Protein AF-A0A8U1BU44-F1 (afdb_monomer_lite)

Structure (mmCIF, N/CA/C/O backbone):
data_AF-A0A8U1BU44-F1
#
_entry.id   AF-A0A8U1BU44-F1
#
loop_
_atom_site.group_PDB
_atom_site.id
_atom_site.type_symbol
_atom_site.label_atom_id
_atom_site.label_alt_id
_atom_site.label_comp_id
_atom_site.label_asym_id
_atom_site.label_entity_id
_atom_site.label_seq_id
_atom_site.pdbx_PDB_ins_code
_atom_site.Cartn_x
_atom_site.Cartn_y
_atom_site.Cartn_z
_atom_site.occupancy
_atom_site.B_iso_or_equiv
_atom_site.auth_seq_id
_atom_site.auth_comp_id
_atom_site.auth_asym_id
_atom_site.auth_atom_id
_atom_site.pdbx_PDB_model_num
ATOM 1 N N . MET A 1 1 ? 34.782 10.446 17.156 1.00 42.03 1 MET A N 1
ATOM 2 C CA . MET A 1 1 ? 35.517 9.984 18.346 1.00 42.03 1 MET A CA 1
ATOM 3 C C . MET A 1 1 ? 34.496 9.906 19.462 1.00 42.03 1 MET A C 1
ATOM 5 O O . MET A 1 1 ? 34.189 10.932 20.047 1.00 42.03 1 MET A O 1
ATOM 9 N N . ASP A 1 2 ? 33.931 8.722 19.671 1.00 54.72 2 ASP A N 1
ATOM 10 C CA . ASP A 1 2 ? 33.261 8.337 20.922 1.00 54.72 2 ASP A CA 1
ATOM 11 C C . ASP A 1 2 ? 34.301 7.527 21.722 1.00 54.72 2 ASP A C 1
ATOM 13 O O . ASP A 1 2 ? 35.155 6.903 21.076 1.00 54.72 2 ASP A O 1
ATOM 17 N N . PRO A 1 3 ? 34.311 7.529 23.073 1.00 56.47 3 PRO A N 1
ATOM 18 C CA . PRO A 1 3 ? 33.242 6.850 23.817 1.00 56.47 3 PRO A CA 1
ATOM 19 C C . PRO A 1 3 ? 32.924 7.434 25.211 1.00 56.47 3 PRO A C 1
ATOM 21 O O . PRO A 1 3 ? 33.804 7.882 25.938 1.00 56.47 3 PRO A O 1
ATOM 24 N N . VAL A 1 4 ? 31.673 7.310 25.657 1.00 51.94 4 VAL A N 1
ATOM 25 C CA . VAL A 1 4 ? 31.353 7.298 27.095 1.00 51.94 4 VAL A CA 1
ATOM 26 C C . VAL A 1 4 ? 30.488 6.074 27.364 1.00 51.94 4 VAL A C 1
ATOM 28 O O . VAL A 1 4 ? 29.294 6.058 27.080 1.00 51.94 4 VAL A O 1
ATOM 31 N N . GLY A 1 5 ? 31.137 5.020 27.859 1.00 57.62 5 GLY A N 1
ATOM 32 C CA . GLY A 1 5 ? 30.474 3.919 28.542 1.00 57.62 5 GLY A CA 1
ATOM 33 C C . GLY A 1 5 ? 30.220 4.312 29.994 1.00 57.62 5 GLY A C 1
ATOM 34 O O . GLY A 1 5 ? 31.097 4.888 30.633 1.00 57.62 5 GLY A O 1
ATOM 35 N N . GLN A 1 6 ? 29.027 4.005 30.498 1.00 59.34 6 GLN A N 1
ATOM 36 C CA . GLN A 1 6 ? 28.685 4.118 31.914 1.00 59.34 6 GLN A CA 1
ATOM 37 C C . GLN A 1 6 ? 28.107 2.784 32.405 1.00 59.34 6 GLN A C 1
ATOM 39 O O . GLN A 1 6 ? 26.988 2.403 32.076 1.00 59.34 6 GLN A O 1
ATOM 44 N N . ASP A 1 7 ? 28.971 2.061 33.118 1.00 52.78 7 ASP A N 1
ATOM 45 C CA . ASP A 1 7 ? 28.770 1.390 34.407 1.00 52.78 7 ASP A CA 1
ATOM 46 C C . ASP A 1 7 ? 27.534 0.501 34.629 1.00 52.78 7 ASP A C 1
ATOM 48 O O . ASP A 1 7 ? 26.466 0.921 35.072 1.00 52.78 7 ASP A O 1
ATOM 52 N N . ILE A 1 8 ? 27.764 -0.803 34.460 1.00 57.84 8 ILE A N 1
ATOM 53 C CA . ILE A 1 8 ? 26.959 -1.892 35.022 1.00 57.84 8 ILE A CA 1
ATOM 54 C C . ILE A 1 8 ? 27.371 -2.086 36.488 1.00 57.84 8 ILE A C 1
ATOM 56 O O . ILE A 1 8 ? 28.435 -2.632 36.778 1.00 57.84 8 ILE A O 1
ATOM 60 N N . ASN A 1 9 ? 26.535 -1.640 37.426 1.00 48.72 9 ASN A N 1
ATOM 61 C CA . ASN A 1 9 ? 26.730 -1.894 38.853 1.00 48.72 9 ASN A CA 1
ATOM 62 C C . ASN A 1 9 ? 26.099 -3.245 39.237 1.00 48.72 9 ASN A C 1
ATOM 64 O O . ASN A 1 9 ? 24.878 -3.380 39.308 1.00 48.72 9 ASN A O 1
ATOM 68 N N . LEU A 1 10 ? 26.950 -4.247 39.469 1.00 60.12 10 LEU A N 1
ATOM 69 C CA . LEU A 1 10 ? 26.588 -5.562 39.992 1.00 60.12 10 LEU A CA 1
ATOM 70 C C . LEU A 1 10 ? 26.799 -5.584 41.509 1.00 60.12 10 LEU A C 1
ATOM 72 O O . LEU A 1 10 ? 27.873 -5.952 41.982 1.00 60.12 10 LEU A O 1
ATOM 76 N N . ASN A 1 11 ? 25.764 -5.247 42.276 1.00 45.53 11 ASN A N 1
ATOM 77 C CA . ASN A 1 11 ? 25.737 -5.539 43.707 1.00 45.53 11 ASN A CA 1
ATOM 78 C C . ASN A 1 11 ? 24.552 -6.458 44.036 1.00 45.53 11 ASN A C 1
ATOM 80 O O . ASN A 1 11 ? 23.415 -6.013 44.173 1.00 45.53 11 ASN A O 1
ATOM 84 N N . SER A 1 12 ? 24.835 -7.758 44.136 1.00 54.09 12 SER A N 1
ATOM 85 C CA . SER A 1 12 ? 24.001 -8.738 44.844 1.00 54.09 12 SER A CA 1
ATOM 86 C C . SER A 1 12 ? 24.516 -8.862 46.274 1.00 54.09 12 SER A C 1
ATOM 88 O O . SER A 1 12 ? 25.730 -8.909 46.473 1.00 54.09 12 SER A O 1
ATOM 90 N N . PRO A 1 13 ? 23.627 -9.020 47.265 1.00 50.06 13 PRO A N 1
ATOM 91 C CA . PRO A 1 13 ? 23.506 -10.374 47.800 1.00 50.06 13 PRO A CA 1
ATOM 92 C C . PRO A 1 13 ? 22.095 -10.701 48.305 1.00 50.06 13 PRO A C 1
ATOM 94 O O . PRO A 1 13 ? 21.543 -9.983 49.134 1.00 50.06 13 PRO A O 1
ATOM 97 N N . ASN A 1 14 ? 21.561 -11.871 47.946 1.00 42.75 14 ASN A N 1
ATOM 98 C CA . ASN A 1 14 ? 20.855 -12.633 48.973 1.00 42.75 14 ASN A CA 1
ATOM 99 C C . ASN A 1 14 ? 21.003 -14.142 48.760 1.00 42.75 14 ASN A C 1
ATOM 101 O O . ASN A 1 14 ? 20.496 -14.722 47.803 1.00 42.75 14 ASN A O 1
ATOM 105 N N . LYS A 1 15 ? 21.753 -14.754 49.675 1.00 53.28 15 LYS A N 1
ATOM 106 C CA . LYS A 1 15 ? 22.006 -16.186 49.798 1.00 53.28 15 LYS A CA 1
ATOM 107 C C . LYS A 1 15 ? 21.384 -16.599 51.129 1.00 53.28 15 LYS A C 1
ATOM 109 O O . LYS A 1 15 ? 21.949 -16.302 52.175 1.00 53.28 15 LYS A O 1
ATOM 114 N N . GLY A 1 16 ? 20.221 -17.242 51.089 1.00 37.53 16 GLY A N 1
ATOM 115 C CA . GLY A 1 16 ? 19.542 -17.774 52.271 1.00 37.53 16 GLY A CA 1
ATOM 116 C C . GLY A 1 16 ? 19.503 -19.295 52.229 1.00 37.53 16 GLY A C 1
ATOM 117 O O . GLY A 1 16 ? 18.568 -19.869 51.683 1.00 37.53 16 GLY A O 1
ATOM 118 N N . LEU A 1 17 ? 20.540 -19.936 52.776 1.00 41.31 17 LEU A N 1
ATOM 119 C CA . LEU A 1 17 ? 20.474 -21.320 53.252 1.00 41.31 17 LEU A CA 1
ATOM 120 C C . LEU A 1 17 ? 19.673 -21.345 54.566 1.00 41.31 17 LEU A C 1
ATOM 122 O O . LEU A 1 17 ? 19.816 -20.434 55.380 1.00 41.31 17 LEU A O 1
ATOM 126 N N . GLY A 1 18 ? 18.884 -22.401 54.790 1.00 41.91 18 GLY A N 1
ATOM 127 C CA . GLY A 1 18 ? 18.291 -22.700 56.102 1.00 41.91 18 GLY A CA 1
ATOM 128 C C . GLY A 1 18 ? 19.347 -22.954 57.191 1.00 41.91 18 GLY A C 1
ATOM 129 O O . GLY A 1 18 ? 20.534 -23.099 56.889 1.00 41.91 18 GLY A O 1
ATOM 130 N N . PRO A 1 19 ? 18.921 -23.050 58.461 1.00 47.94 19 PRO A N 1
ATOM 131 C CA . PRO A 1 19 ? 18.952 -24.373 59.082 1.00 47.94 19 PRO A CA 1
ATOM 132 C C . PRO A 1 19 ? 17.784 -24.667 60.039 1.00 47.94 19 PRO A C 1
ATOM 134 O O . PRO A 1 19 ? 17.012 -23.805 60.448 1.00 47.94 19 PRO A O 1
ATOM 137 N N . ALA A 1 20 ? 17.698 -25.954 60.356 1.00 38.69 20 ALA A N 1
ATOM 138 C CA . ALA A 1 20 ? 16.788 -26.618 61.271 1.00 38.69 20 ALA A CA 1
ATOM 139 C C . ALA A 1 20 ? 16.911 -26.178 62.746 1.00 38.69 20 ALA A C 1
ATOM 141 O O . ALA A 1 20 ? 18.013 -25.941 63.228 1.00 38.69 20 ALA A O 1
ATOM 142 N N . GLY A 1 21 ? 15.792 -26.275 63.476 1.00 36.03 21 GLY A N 1
ATOM 143 C CA . GLY A 1 21 ? 15.652 -27.311 64.511 1.00 36.03 21 GLY A CA 1
ATOM 144 C C . GLY A 1 21 ? 15.693 -26.904 65.993 1.00 36.03 21 GLY A C 1
ATOM 145 O O . GLY A 1 21 ? 16.659 -26.312 66.459 1.00 36.03 21 GLY A O 1
ATOM 146 N N . GLY A 1 22 ? 14.689 -27.406 66.729 1.00 37.31 22 GLY A N 1
ATOM 147 C CA . GLY A 1 22 ? 14.704 -27.689 68.176 1.00 37.31 22 GLY A CA 1
ATOM 148 C C . GLY A 1 22 ? 13.791 -26.776 69.004 1.00 37.31 22 GLY A C 1
ATOM 149 O O . GLY A 1 22 ? 13.779 -25.580 68.764 1.00 37.31 22 GLY A O 1
ATOM 150 N N . VAL A 1 23 ? 13.009 -27.204 69.999 1.00 40.59 23 VAL A N 1
ATOM 151 C CA . VAL A 1 23 ? 12.759 -28.471 70.727 1.00 40.59 23 VAL A CA 1
ATOM 152 C C . VAL A 1 23 ? 11.496 -28.206 71.590 1.00 40.59 23 VAL A C 1
ATOM 154 O O . VAL A 1 23 ? 11.277 -27.065 71.980 1.00 40.59 23 VAL A O 1
ATOM 157 N N . ASP A 1 24 ? 10.549 -29.136 71.736 1.00 35.56 24 ASP A N 1
ATOM 158 C CA . ASP A 1 24 ? 10.320 -29.929 72.967 1.00 35.56 24 ASP A CA 1
ATOM 159 C C . ASP A 1 24 ? 9.326 -31.067 72.630 1.00 35.56 24 ASP A C 1
ATOM 161 O O . ASP A 1 24 ? 8.317 -30.814 71.979 1.00 35.56 24 ASP A O 1
ATOM 165 N N . SER A 1 25 ? 9.586 -32.366 72.828 1.00 40.22 25 SER A N 1
ATOM 166 C CA . SER A 1 25 ? 9.906 -33.162 74.035 1.00 40.22 25 SER A CA 1
ATOM 167 C C . SER A 1 25 ? 8.675 -33.811 74.712 1.00 40.22 25 SER A C 1
ATOM 169 O O . SER A 1 25 ? 8.082 -33.259 75.626 1.00 40.22 25 SER A O 1
ATOM 171 N N . LEU A 1 26 ? 8.415 -35.057 74.275 1.00 49.09 26 LEU A N 1
ATOM 172 C CA . LEU A 1 26 ? 8.049 -36.285 75.024 1.00 49.09 26 LEU A CA 1
ATOM 173 C C . LEU A 1 26 ? 6.666 -36.482 75.690 1.00 49.09 26 LEU A C 1
ATOM 175 O O . LEU A 1 26 ? 6.354 -35.911 76.728 1.00 49.09 26 LEU A O 1
ATOM 179 N N . THR A 1 27 ? 5.930 -37.472 75.159 1.00 41.84 27 THR A N 1
ATOM 180 C CA . THR A 1 27 ? 5.362 -38.716 75.773 1.00 41.84 27 THR A CA 1
ATOM 181 C C . THR A 1 27 ? 4.254 -39.206 74.811 1.00 41.84 27 THR A C 1
ATOM 183 O O . THR A 1 27 ? 3.486 -38.396 74.322 1.00 41.84 27 THR A O 1
ATOM 186 N N . GLY A 1 28 ? 4.091 -40.447 74.346 1.00 38.75 28 GLY A N 1
ATOM 187 C CA . GLY A 1 28 ? 4.501 -41.771 74.795 1.00 38.75 28 GLY A CA 1
ATOM 188 C C . GLY A 1 28 ? 3.237 -42.625 75.005 1.00 38.75 28 GLY A C 1
ATOM 189 O O . GLY A 1 28 ? 2.627 -42.472 76.053 1.00 38.75 28 GLY A O 1
ATOM 190 N N . VAL A 1 29 ? 2.862 -43.474 74.025 1.00 41.66 29 VAL A N 1
ATOM 191 C CA . VAL A 1 29 ? 2.223 -44.825 74.122 1.00 41.66 29 VAL A CA 1
ATOM 192 C C . VAL A 1 29 ? 1.311 -45.152 72.914 1.00 41.66 29 VAL A C 1
ATOM 194 O O . VAL A 1 29 ? 0.395 -44.414 72.569 1.00 41.66 29 VAL A O 1
ATOM 197 N N . SER A 1 30 ? 1.604 -46.302 72.295 1.00 44.06 30 SER A N 1
ATOM 198 C CA . SER A 1 30 ? 0.894 -47.024 71.225 1.00 44.06 30 SER A CA 1
ATOM 199 C C . SER A 1 30 ? -0.542 -47.460 71.555 1.00 44.06 30 SER A C 1
ATOM 201 O O . SER A 1 30 ? -0.805 -47.825 72.694 1.00 44.06 30 SER A O 1
ATOM 203 N N . MET A 1 31 ? -1.394 -47.633 70.531 1.00 44.91 31 MET A N 1
ATOM 204 C CA . MET A 1 31 ? -1.932 -48.953 70.128 1.00 44.91 31 MET A CA 1
ATOM 205 C C . MET A 1 31 ? -2.759 -48.878 68.824 1.00 44.91 31 MET A C 1
ATOM 207 O O . MET A 1 31 ? -3.798 -48.239 68.743 1.00 44.91 31 MET A O 1
ATOM 211 N N . GLU A 1 32 ? -2.193 -49.522 67.805 1.00 41.00 32 GLU A N 1
ATOM 212 C CA . GLU A 1 32 ? -2.769 -50.366 66.748 1.00 41.00 32 GLU A CA 1
ATOM 213 C C . GLU A 1 32 ? -4.289 -50.629 66.703 1.00 41.00 32 GLU A C 1
ATOM 215 O O . GLU A 1 32 ? -4.915 -50.949 67.709 1.00 41.00 32 GLU A O 1
ATOM 220 N N . GLY A 1 33 ? -4.843 -50.639 65.482 1.00 36.31 33 GLY A N 1
ATOM 221 C CA . GLY A 1 33 ? -6.129 -51.280 65.182 1.00 36.31 33 GLY A CA 1
ATOM 222 C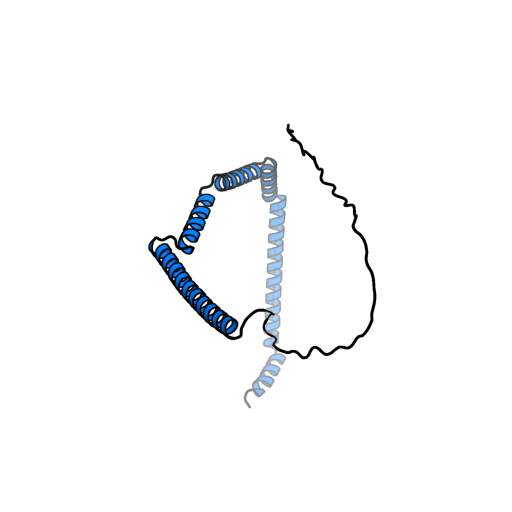 C . GLY A 1 33 ? -6.842 -50.683 63.971 1.00 36.31 33 GLY A C 1
ATOM 223 O O . GLY A 1 33 ? -7.673 -49.794 64.117 1.00 36.31 33 GLY A O 1
ATOM 224 N N . GLY A 1 34 ? -6.500 -51.144 62.766 1.00 38.72 34 GLY A N 1
ATOM 225 C CA . GLY A 1 34 ? -7.116 -50.690 61.518 1.00 38.72 34 GLY A CA 1
ATOM 226 C C . GLY A 1 34 ? -8.560 -51.159 61.304 1.00 38.72 34 GLY A C 1
ATOM 227 O O . GLY A 1 34 ? -8.991 -52.135 61.905 1.00 38.72 34 GLY A O 1
ATOM 228 N N . ALA A 1 35 ? -9.263 -50.465 60.400 1.00 38.88 35 ALA A N 1
ATOM 229 C CA . ALA A 1 35 ? -10.166 -50.996 59.363 1.00 38.88 35 ALA A CA 1
ATOM 230 C C . ALA A 1 35 ? -11.157 -49.907 58.903 1.00 38.88 35 ALA A C 1
ATOM 232 O O . ALA A 1 35 ? -12.206 -49.681 59.492 1.00 38.88 35 ALA A O 1
ATOM 233 N N . MET A 1 36 ? -10.760 -49.213 57.837 1.00 46.31 36 MET A N 1
ATOM 234 C CA . MET A 1 36 ? -11.544 -48.937 56.627 1.00 46.31 36 MET A CA 1
ATOM 235 C C . MET A 1 36 ? -13.071 -49.128 56.720 1.00 46.31 36 MET A C 1
ATOM 237 O O . MET A 1 36 ? -13.566 -50.248 56.803 1.00 46.31 36 MET A O 1
ATOM 241 N N . GLY A 1 37 ? -13.808 -48.025 56.581 1.00 38.34 37 GLY A N 1
ATOM 242 C CA . GLY A 1 37 ? -15.255 -48.061 56.385 1.00 38.34 37 GLY A CA 1
ATOM 243 C C . GLY A 1 37 ? -15.962 -46.751 56.703 1.00 38.34 37 GLY A C 1
ATOM 244 O O . GLY A 1 37 ? -17.019 -46.782 57.322 1.00 38.34 37 GLY A O 1
ATOM 245 N N . VAL A 1 38 ? -15.403 -45.596 56.316 1.00 38.81 38 VAL A N 1
ATOM 246 C CA . VAL A 1 38 ? -16.188 -44.355 56.313 1.00 38.81 38 VAL A CA 1
ATOM 247 C C . VAL A 1 38 ? -17.218 -44.460 55.195 1.00 38.81 38 VAL A C 1
ATOM 249 O O . VAL A 1 38 ? -16.959 -44.153 54.034 1.00 38.81 38 VAL A O 1
ATOM 252 N N . ALA A 1 39 ? -18.393 -44.967 55.565 1.00 40.66 39 ALA A N 1
ATOM 253 C CA . ALA A 1 39 ? -19.629 -44.632 54.893 1.00 40.66 39 ALA A CA 1
ATOM 254 C C . ALA A 1 39 ? -19.618 -43.118 54.658 1.00 40.66 39 ALA A C 1
ATOM 256 O O . ALA A 1 39 ? -19.380 -42.352 55.595 1.00 40.66 39 ALA A O 1
ATOM 257 N N . ALA A 1 40 ? -19.833 -42.703 53.410 1.00 45.56 40 ALA A N 1
ATOM 258 C CA . ALA A 1 40 ? -20.138 -41.323 53.073 1.00 45.56 40 ALA A CA 1
ATOM 259 C C . ALA A 1 40 ? -21.499 -40.983 53.694 1.00 45.56 40 ALA A C 1
ATOM 261 O O . ALA A 1 40 ? -22.541 -41.011 53.046 1.00 45.56 40 ALA A O 1
ATOM 262 N N . VAL A 1 41 ? -21.485 -40.752 55.001 1.00 42.06 41 VAL A N 1
ATOM 263 C CA . VAL A 1 41 ? -22.505 -39.985 55.680 1.00 42.06 41 VAL A CA 1
ATOM 264 C C . VAL A 1 41 ? -22.290 -38.565 55.174 1.00 42.06 41 VAL A C 1
ATOM 266 O O . VAL A 1 41 ? -21.184 -38.035 55.275 1.00 42.06 41 VAL A O 1
ATOM 269 N N . ASN A 1 42 ? -23.328 -37.953 54.608 1.00 52.88 42 ASN A N 1
ATOM 270 C CA . ASN A 1 42 ? -23.417 -36.500 54.501 1.00 52.88 42 ASN A CA 1
ATOM 271 C C . ASN A 1 42 ? -23.477 -35.928 55.928 1.00 52.88 42 ASN A C 1
ATOM 273 O O . ASN A 1 42 ? -24.522 -35.471 56.379 1.00 52.88 42 ASN A O 1
ATOM 277 N N . THR A 1 43 ? -22.394 -36.037 56.695 1.00 46.50 43 THR A N 1
ATOM 278 C CA . THR A 1 43 ? -22.292 -35.373 57.987 1.00 46.50 43 THR A CA 1
ATOM 279 C C . THR A 1 43 ? -22.016 -33.913 57.705 1.00 46.50 43 THR A C 1
ATOM 281 O O . THR A 1 43 ? -20.940 -33.567 57.208 1.00 46.50 43 THR A O 1
ATOM 284 N N . LEU A 1 44 ? -23.003 -33.082 58.037 1.00 55.28 44 LEU A N 1
ATOM 285 C CA . LEU A 1 44 ? -22.825 -31.661 58.295 1.00 55.28 44 LEU A CA 1
ATOM 286 C C . LEU A 1 44 ? -21.530 -31.431 59.102 1.00 55.28 44 LEU A C 1
ATOM 288 O O . LEU A 1 44 ? -21.191 -32.253 59.964 1.00 55.28 44 LEU A O 1
ATOM 292 N N . PRO A 1 45 ? -20.780 -30.351 58.816 1.00 58.84 45 PRO A N 1
ATOM 293 C CA . PRO A 1 45 ? -19.572 -30.020 59.563 1.00 58.84 45 PRO A CA 1
ATOM 294 C C . PRO A 1 45 ? -19.870 -29.990 61.075 1.00 58.84 45 PRO A C 1
ATOM 296 O O . PRO A 1 45 ? -20.944 -29.530 61.470 1.00 58.84 45 PRO A O 1
ATOM 299 N N . PRO A 1 46 ? -18.959 -30.486 61.939 1.00 55.12 46 PRO A N 1
ATOM 300 C CA . PRO A 1 46 ? -19.248 -30.629 63.361 1.00 55.12 46 PRO A CA 1
ATOM 301 C C . PRO A 1 46 ? -19.469 -29.247 63.985 1.00 55.12 46 PRO A C 1
ATOM 303 O O . PRO A 1 46 ? -18.525 -28.465 64.086 1.00 55.12 46 PRO A O 1
ATOM 306 N N . GLY A 1 47 ? -20.708 -28.955 64.391 1.00 54.84 47 GLY A N 1
ATOM 307 C CA . GLY A 1 47 ? -21.070 -27.728 65.108 1.00 54.84 47 GLY A CA 1
ATOM 308 C C . GLY A 1 47 ? -22.202 -26.889 64.510 1.00 54.84 47 GLY A C 1
ATOM 309 O O . GLY A 1 47 ? -22.601 -25.947 65.181 1.00 54.84 47 GLY A O 1
ATOM 310 N N . LEU A 1 48 ? -22.728 -27.214 63.320 1.00 52.06 48 LEU A N 1
ATOM 311 C CA . LEU A 1 48 ? -23.919 -26.549 62.771 1.00 52.06 48 LEU A CA 1
ATOM 312 C C . LEU A 1 48 ? -25.184 -27.368 63.036 1.00 52.06 48 LEU A C 1
ATOM 314 O O . LEU A 1 48 ? -25.234 -28.565 62.742 1.00 52.06 48 LEU A O 1
ATOM 318 N N . THR A 1 49 ? -26.205 -26.713 63.570 1.00 68.50 49 THR A N 1
ATOM 319 C CA . THR A 1 49 ? -27.567 -27.252 63.630 1.00 68.50 49 THR A CA 1
ATOM 320 C C . THR A 1 49 ? -28.197 -27.254 62.229 1.00 68.50 49 THR A C 1
ATOM 322 O O . THR A 1 49 ? -27.817 -26.458 61.372 1.00 68.50 49 THR A O 1
ATOM 325 N N . GLU A 1 50 ? -29.131 -28.176 61.961 1.00 67.81 50 GLU A N 1
ATOM 326 C CA . GLU A 1 50 ? -29.802 -28.322 60.650 1.00 67.81 50 GLU A CA 1
ATOM 327 C C . GLU A 1 50 ? -30.418 -26.990 60.167 1.00 67.81 50 GLU A C 1
ATOM 329 O O . GLU A 1 50 ? -30.325 -26.641 58.993 1.00 67.81 50 GLU A O 1
ATOM 334 N N . GLU A 1 51 ? -30.959 -26.205 61.102 1.00 73.06 51 GLU A N 1
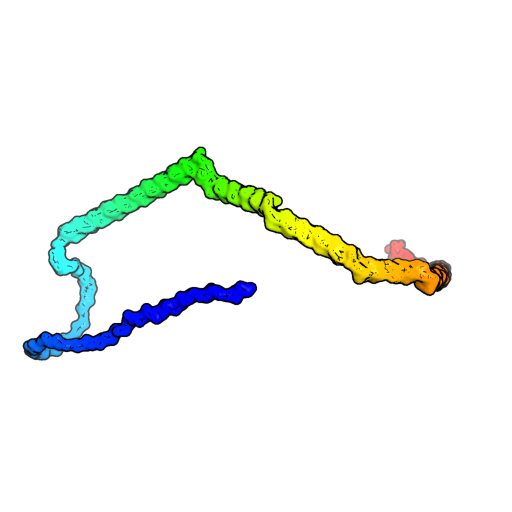ATOM 335 C CA . GLU A 1 51 ? -31.579 -24.899 60.852 1.00 73.06 51 GLU A CA 1
ATOM 336 C C . GLU A 1 51 ? -30.560 -23.840 60.389 1.00 73.06 51 GLU A C 1
ATOM 338 O O . GLU A 1 51 ? -30.829 -23.095 59.449 1.00 73.06 51 GLU A O 1
ATOM 343 N N . GLU A 1 52 ? -29.351 -23.816 60.958 1.00 77.06 52 GLU A N 1
ATOM 344 C CA . GLU A 1 52 ? -28.283 -22.897 60.527 1.00 77.06 52 GLU A CA 1
ATOM 345 C C . GLU A 1 52 ? -27.764 -23.236 59.121 1.00 77.06 52 GLU A C 1
ATOM 347 O O . GLU A 1 52 ? -27.370 -22.351 58.359 1.00 77.06 52 GLU A O 1
ATOM 352 N N . ALA A 1 53 ? -27.765 -24.520 58.749 1.00 73.31 53 ALA A N 1
ATOM 353 C CA . ALA A 1 53 ? -27.363 -24.941 57.411 1.00 73.31 53 ALA A CA 1
ATOM 354 C C . ALA A 1 53 ? -28.391 -24.508 56.355 1.00 73.31 53 ALA A C 1
ATOM 356 O O . ALA A 1 53 ? -28.000 -24.023 55.291 1.00 73.31 53 ALA A O 1
ATOM 357 N N . GLU A 1 54 ? -29.688 -24.635 56.649 1.00 79.19 54 GLU A N 1
ATOM 358 C CA . GLU A 1 54 ? -30.764 -24.151 55.776 1.00 79.19 54 GLU A CA 1
ATOM 359 C C . GLU A 1 54 ? -30.730 -22.622 55.599 1.00 79.19 54 GLU A C 1
ATOM 361 O O . GLU A 1 54 ? -30.887 -22.133 54.473 1.00 79.19 54 GLU A O 1
ATOM 366 N N . GLU A 1 55 ? -30.446 -21.859 56.661 1.00 82.38 55 GLU A N 1
ATOM 367 C CA . GLU A 1 55 ? -30.282 -20.399 56.579 1.00 82.38 55 GLU A CA 1
ATOM 368 C C . GLU A 1 55 ? -29.117 -19.993 55.663 1.00 82.38 55 GLU A C 1
ATOM 370 O O . GLU A 1 55 ? -29.281 -19.113 54.812 1.00 82.38 55 GLU A O 1
ATOM 375 N N . LEU A 1 56 ? -27.970 -20.674 55.753 1.00 88.50 56 LEU A N 1
ATOM 376 C CA . LEU A 1 56 ? -26.815 -20.407 54.887 1.00 88.50 56 LEU A CA 1
ATOM 377 C C . LEU A 1 56 ? -27.098 -20.697 53.407 1.00 88.50 56 LEU A C 1
ATOM 379 O O . LEU A 1 56 ? -26.627 -19.957 52.543 1.00 88.50 56 LEU A O 1
ATOM 383 N N . TYR A 1 57 ? -27.874 -21.738 53.083 1.00 88.75 57 TYR A N 1
ATOM 384 C CA . TYR A 1 57 ? -28.276 -22.005 51.695 1.00 88.75 57 TYR A CA 1
ATOM 385 C C . TYR A 1 57 ? -29.207 -20.919 51.143 1.00 88.75 57 TYR A C 1
ATOM 387 O O . TYR A 1 57 ? -29.074 -20.522 49.980 1.00 88.75 57 TYR A O 1
ATOM 395 N N . SER A 1 58 ? -30.127 -20.417 51.969 1.00 90.94 58 SER A N 1
ATOM 396 C CA . SER A 1 58 ? -30.999 -19.291 51.618 1.00 90.94 58 SER A CA 1
ATOM 397 C C . SER A 1 58 ? -30.190 -18.013 51.372 1.00 90.94 58 SER A C 1
ATOM 399 O O . SER A 1 58 ? -30.369 -17.345 50.349 1.00 90.94 58 SER A O 1
ATOM 401 N N . GLU A 1 59 ? -29.239 -17.700 52.257 1.00 94.25 59 GLU A N 1
ATOM 402 C CA . GLU A 1 59 ? -28.365 -16.535 52.108 1.00 94.25 59 GLU A CA 1
ATOM 403 C C . GLU A 1 59 ? -27.474 -16.651 50.867 1.00 94.25 59 GLU A C 1
ATOM 405 O O . GLU A 1 59 ? -27.385 -15.701 50.088 1.00 94.25 59 GLU A O 1
ATOM 410 N N . LEU A 1 60 ? -26.891 -17.828 50.620 1.00 92.44 60 LEU A 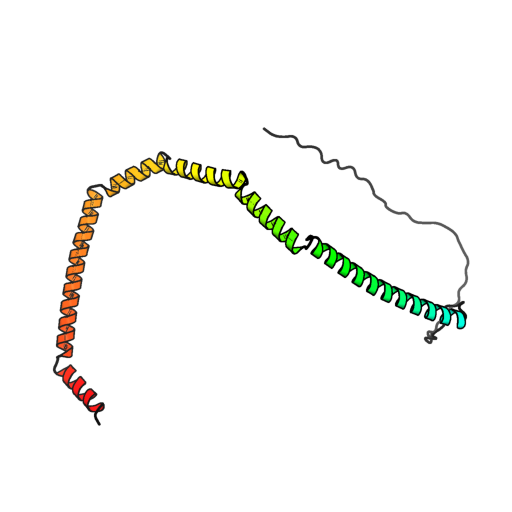N 1
ATOM 411 C CA . LEU A 1 60 ? -26.106 -18.094 49.417 1.00 92.44 60 LEU A CA 1
ATOM 412 C C . LEU A 1 60 ? -26.935 -17.866 48.148 1.00 92.44 60 LEU A C 1
ATOM 414 O O . LEU A 1 60 ? -26.490 -17.149 47.254 1.00 92.44 60 LEU A O 1
ATOM 418 N N . THR A 1 61 ? -28.154 -18.408 48.098 1.00 95.31 61 THR A N 1
ATOM 419 C CA . THR A 1 61 ? -29.074 -18.233 46.961 1.00 95.31 61 THR A CA 1
ATOM 420 C C . THR A 1 61 ? -29.363 -16.752 46.714 1.00 95.31 61 THR A C 1
ATOM 422 O O . THR A 1 61 ? -29.263 -16.266 45.587 1.00 95.31 61 THR A O 1
ATOM 425 N N . LYS A 1 62 ? -29.647 -15.993 47.777 1.00 97.19 62 LYS A N 1
ATOM 426 C CA . LYS A 1 62 ? -29.886 -14.551 47.684 1.00 97.19 62 LYS A CA 1
ATOM 427 C C . LYS A 1 62 ? -28.654 -13.788 47.182 1.00 97.19 62 LYS A C 1
ATOM 429 O O . LYS A 1 62 ? -28.782 -12.914 46.324 1.00 97.19 62 LYS A O 1
ATOM 434 N N . VAL A 1 63 ? -27.458 -14.115 47.677 1.00 97.94 63 VAL A N 1
ATOM 435 C CA . VAL A 1 63 ? -26.203 -13.503 47.207 1.00 97.94 63 VAL A CA 1
ATOM 436 C C . VAL A 1 63 ? -25.959 -13.820 45.729 1.00 97.94 63 VAL A C 1
ATOM 438 O O . VAL A 1 63 ? -25.546 -12.941 44.972 1.00 97.94 63 VAL A O 1
ATOM 441 N N . GLU A 1 64 ? -26.246 -15.039 45.275 1.00 97.00 64 GLU A N 1
ATOM 442 C CA . GLU A 1 64 ? -26.127 -15.418 43.862 1.00 97.00 64 GLU A CA 1
ATOM 443 C C . GLU A 1 64 ? -27.078 -14.618 42.957 1.00 97.00 64 GLU A C 1
ATOM 445 O O . GLU A 1 64 ? -26.676 -14.168 41.874 1.00 97.00 64 GLU A O 1
ATOM 450 N N . GLU A 1 65 ? -28.310 -14.374 43.404 1.00 97.44 65 GLU A N 1
ATOM 451 C CA . GLU A 1 65 ? -29.283 -13.525 42.709 1.00 97.44 65 GLU A CA 1
ATOM 452 C C . GLU A 1 65 ? -28.841 -12.055 42.651 1.00 97.44 65 GLU A C 1
ATOM 454 O O . GLU A 1 65 ? -28.924 -11.417 41.592 1.00 97.44 65 GLU A O 1
ATOM 459 N N . GLU A 1 66 ? -28.314 -11.512 43.751 1.00 97.75 66 GLU A N 1
ATOM 460 C CA . GLU A 1 66 ? -27.743 -10.162 43.789 1.00 97.75 66 GLU A CA 1
ATOM 461 C C . GLU A 1 66 ? -26.540 -10.044 42.842 1.00 97.75 66 GLU A C 1
ATOM 463 O O . GLU A 1 66 ? -26.473 -9.102 42.048 1.00 97.75 66 GLU A O 1
ATOM 468 N N . ILE A 1 67 ? -25.632 -11.026 42.831 1.00 97.88 67 ILE A N 1
ATOM 469 C CA . ILE A 1 67 ? -24.501 -11.084 41.891 1.00 97.88 67 ILE A CA 1
ATOM 470 C C . ILE A 1 67 ? -25.004 -11.078 40.445 1.00 97.88 67 ILE A C 1
ATOM 472 O O . ILE A 1 67 ? -24.460 -10.362 39.597 1.00 97.88 67 ILE A O 1
ATOM 476 N N . ASN A 1 68 ? -26.030 -11.870 40.136 1.00 98.00 68 ASN A N 1
ATOM 477 C CA . ASN A 1 68 ? -26.594 -11.928 38.791 1.00 98.00 68 ASN A CA 1
ATOM 478 C C . ASN A 1 68 ? -27.197 -10.575 38.388 1.00 98.00 68 ASN A C 1
ATOM 480 O O . ASN A 1 68 ? -26.885 -10.038 37.323 1.00 98.00 68 ASN A O 1
ATOM 484 N N . THR A 1 69 ? -27.968 -9.969 39.285 1.00 98.12 69 THR A N 1
ATOM 485 C CA . THR A 1 69 ? -28.561 -8.645 39.083 1.00 98.12 69 THR 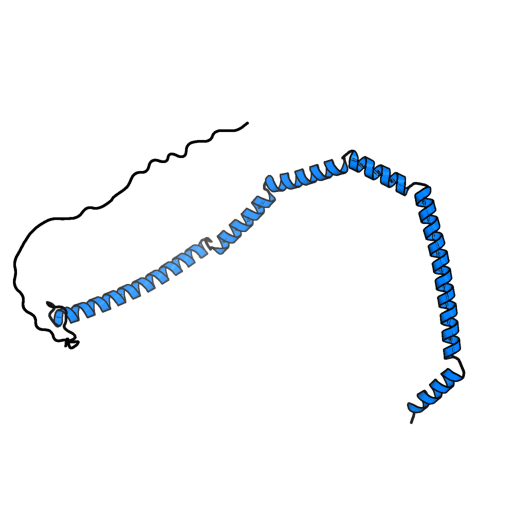A CA 1
ATOM 486 C C . THR A 1 69 ? -27.488 -7.580 38.855 1.00 98.12 69 THR A C 1
ATOM 488 O O . THR A 1 69 ? -27.570 -6.800 37.905 1.00 98.12 69 THR A O 1
ATOM 491 N N . LEU A 1 70 ? -26.424 -7.574 39.661 1.00 98.31 70 LEU A N 1
ATOM 492 C CA . LEU A 1 70 ? -25.309 -6.640 39.508 1.00 98.31 70 LEU A CA 1
ATOM 493 C C . LEU A 1 70 ? -24.587 -6.815 38.168 1.00 98.31 70 LEU A C 1
ATOM 495 O O . LEU A 1 70 ? -24.249 -5.815 37.532 1.00 98.31 70 LEU A O 1
ATOM 499 N N . ARG A 1 71 ? -24.407 -8.050 37.682 1.00 98.25 71 ARG A N 1
ATOM 500 C CA . ARG A 1 71 ? -23.856 -8.310 36.339 1.00 98.25 71 ARG A CA 1
ATOM 501 C C . ARG A 1 71 ? -24.738 -7.717 35.245 1.00 98.25 71 ARG A C 1
ATOM 503 O O . ARG A 1 71 ? -24.222 -7.080 34.330 1.00 98.25 71 ARG A O 1
ATOM 510 N N . GLN A 1 72 ? -26.057 -7.873 35.348 1.00 98.31 72 GLN A N 1
ATOM 511 C CA . GLN A 1 72 ? -26.995 -7.289 34.384 1.00 98.31 72 GLN A CA 1
ATOM 512 C C . GLN A 1 72 ? -26.933 -5.757 34.394 1.00 98.31 72 GLN A C 1
ATOM 514 O O . GLN A 1 72 ? -26.867 -5.131 33.334 1.00 98.31 72 GLN A O 1
ATOM 519 N N . VAL A 1 73 ? -26.885 -5.145 35.580 1.00 98.56 73 VAL A N 1
ATOM 520 C CA . VAL A 1 73 ? -26.735 -3.690 35.733 1.00 98.56 73 VAL A CA 1
ATOM 521 C C . VAL A 1 73 ? -25.405 -3.208 35.156 1.00 98.56 73 VAL A C 1
ATOM 523 O O . VAL A 1 73 ? -25.373 -2.175 34.483 1.00 98.56 73 VAL A O 1
ATOM 526 N N . LEU A 1 74 ? -24.313 -3.941 35.382 1.00 98.19 74 LEU A N 1
ATOM 527 C CA . LEU A 1 74 ? -23.001 -3.607 34.838 1.00 98.19 74 LEU A CA 1
ATOM 528 C C . LEU A 1 74 ? -23.019 -3.645 33.309 1.00 98.19 74 LEU A C 1
ATOM 530 O O . LEU A 1 74 ? -22.665 -2.648 32.687 1.00 98.19 74 LEU A O 1
ATOM 534 N N . LEU A 1 75 ? -23.528 -4.724 32.712 1.00 97.44 75 LEU A N 1
ATOM 535 C CA . LEU A 1 75 ? -23.678 -4.846 31.259 1.00 97.44 75 LEU A CA 1
ATOM 536 C C . LEU A 1 75 ? -24.526 -3.705 30.678 1.00 97.44 75 LEU A C 1
ATOM 538 O O . LEU A 1 75 ? -24.178 -3.115 29.652 1.00 97.44 75 LEU A O 1
ATOM 542 N N . ALA A 1 76 ? -25.620 -3.337 31.352 1.00 97.62 76 ALA A N 1
ATOM 543 C CA . ALA A 1 76 ? -26.446 -2.203 30.952 1.00 97.62 76 ALA A CA 1
ATOM 544 C C . ALA A 1 76 ? -25.672 -0.871 31.009 1.00 97.62 76 ALA A C 1
ATOM 546 O O . ALA A 1 76 ? -25.782 -0.051 30.092 1.00 97.62 76 ALA A O 1
ATOM 547 N N . LYS A 1 77 ? -24.854 -0.652 32.048 1.00 97.50 77 LYS A N 1
ATOM 548 C CA . LYS A 1 77 ? -24.011 0.548 32.190 1.00 97.50 77 LYS A CA 1
ATOM 549 C C . LYS A 1 77 ? -22.864 0.586 31.182 1.00 97.50 77 LYS A C 1
ATOM 551 O O . LYS A 1 77 ? -22.597 1.652 30.631 1.00 97.50 77 LYS A O 1
ATOM 556 N N . GLU A 1 78 ? -22.217 -0.540 30.904 1.00 96.00 78 GLU A N 1
ATOM 557 C CA . GLU A 1 78 ? -21.177 -0.658 29.877 1.00 96.00 78 GLU A CA 1
ATOM 558 C C . GLU A 1 78 ? -21.733 -0.309 28.498 1.00 96.00 78 GLU A C 1
ATOM 560 O O . GLU A 1 78 ? -21.162 0.523 27.789 1.00 96.00 78 GLU A O 1
ATOM 565 N N . LYS A 1 79 ? -22.906 -0.852 28.157 1.00 95.88 79 LYS A N 1
ATOM 566 C CA . LYS A 1 79 ? -23.617 -0.511 26.923 1.00 95.88 79 LYS A CA 1
ATOM 567 C C . LYS A 1 79 ? -23.962 0.977 26.855 1.00 95.88 79 LYS A C 1
ATOM 569 O O . LYS A 1 79 ? -23.683 1.621 25.848 1.00 95.88 79 LYS A O 1
ATOM 574 N N . HIS A 1 80 ? -24.513 1.545 27.928 1.00 96.25 80 HIS A N 1
ATOM 575 C CA . HIS A 1 80 ? -24.838 2.972 27.983 1.00 96.25 80 HIS A CA 1
ATOM 576 C C . HIS A 1 80 ? -23.592 3.862 27.835 1.00 96.25 80 HIS A C 1
ATOM 578 O O . HIS A 1 80 ? -23.624 4.871 27.132 1.00 96.25 80 HIS A O 1
ATOM 584 N N . SER A 1 81 ? -22.474 3.470 28.448 1.00 94.38 81 SER A N 1
ATOM 585 C CA . SER A 1 81 ? -21.181 4.143 28.301 1.00 94.38 81 SER A CA 1
ATOM 586 C C . SER A 1 81 ? -20.667 4.077 26.860 1.00 94.38 81 SER A C 1
ATOM 588 O O . SER A 1 81 ? -20.254 5.097 26.306 1.00 94.38 81 SER A O 1
ATOM 590 N N . ALA A 1 82 ? -20.756 2.915 26.206 1.00 90.62 82 ALA A N 1
ATOM 591 C CA . ALA A 1 82 ? -20.408 2.762 24.794 1.00 90.62 82 ALA A CA 1
ATOM 592 C C . ALA A 1 82 ? -21.288 3.639 23.883 1.00 90.62 82 ALA A C 1
ATOM 594 O O . ALA A 1 82 ? -20.783 4.296 22.969 1.00 90.62 82 ALA A O 1
ATOM 595 N N . ASP A 1 83 ? -22.589 3.716 24.165 1.00 91.75 83 ASP A N 1
ATOM 596 C CA . ASP A 1 83 ? -23.519 4.577 23.437 1.00 91.75 83 ASP A CA 1
ATOM 597 C C . ASP A 1 83 ? -23.223 6.069 23.635 1.00 91.75 83 ASP A C 1
ATOM 599 O O . ASP A 1 83 ? -23.271 6.834 22.669 1.00 91.75 83 ASP A O 1
ATOM 603 N N . LEU A 1 84 ? -22.863 6.492 24.851 1.00 93.44 84 LEU A N 1
ATOM 604 C CA . LEU A 1 84 ? -22.403 7.855 25.127 1.00 93.44 84 LEU A CA 1
ATOM 605 C C . LEU A 1 84 ? -21.103 8.174 24.379 1.00 93.44 84 LEU A C 1
ATOM 607 O O . LEU A 1 84 ? -21.039 9.206 23.713 1.00 93.44 84 LEU A O 1
ATOM 611 N N . LYS A 1 85 ? -20.101 7.283 24.409 1.00 90.25 85 LYS A N 1
ATOM 612 C CA . LYS A 1 85 ? -18.847 7.439 23.646 1.00 90.25 85 LYS A CA 1
ATOM 613 C C . LYS A 1 85 ? -19.117 7.608 22.153 1.00 90.25 85 LYS A C 1
ATOM 615 O O . LYS A 1 85 ? -18.577 8.518 21.532 1.00 90.25 85 LYS A O 1
ATOM 620 N N . ARG A 1 86 ? -20.019 6.798 21.588 1.00 87.81 86 ARG A N 1
ATOM 621 C CA . ARG A 1 86 ? -20.460 6.921 20.192 1.00 87.81 86 ARG A CA 1
ATOM 622 C C . ARG A 1 86 ? -21.128 8.270 19.913 1.00 87.81 86 ARG A C 1
ATOM 624 O O . ARG A 1 86 ? -20.779 8.901 18.920 1.00 87.81 86 ARG A O 1
ATOM 631 N N . LYS A 1 87 ? -22.053 8.723 20.771 1.00 88.62 87 LYS A N 1
ATOM 632 C CA . LYS A 1 87 ? -22.725 10.034 20.637 1.00 88.62 87 LYS A CA 1
ATOM 633 C C . LYS A 1 87 ? -21.749 11.209 20.722 1.00 88.62 87 LYS A C 1
ATOM 635 O O . LYS A 1 87 ? -21.945 12.201 20.034 1.00 88.62 87 LYS A O 1
ATOM 640 N N . LEU A 1 88 ? -20.701 11.080 21.532 1.00 84.75 88 LEU A N 1
ATOM 641 C CA . LEU A 1 88 ? -19.633 12.072 21.673 1.00 84.75 88 LEU A CA 1
ATOM 642 C C . LEU A 1 88 ? -18.552 11.964 20.580 1.00 84.75 88 LEU A C 1
ATOM 644 O O . LEU A 1 88 ? -17.614 12.752 20.577 1.00 84.75 88 LEU A O 1
ATOM 648 N N . GLY A 1 89 ? -18.653 11.001 19.657 1.00 79.38 89 GLY A N 1
ATOM 649 C CA . GLY A 1 89 ? -17.673 10.803 18.583 1.00 79.38 89 GLY A CA 1
ATOM 650 C C . GLY A 1 89 ? -16.378 10.094 19.005 1.00 79.38 89 GLY A C 1
ATOM 651 O O . GLY A 1 89 ? -15.503 9.889 18.164 1.00 79.38 89 GLY A O 1
ATOM 652 N N . LEU A 1 90 ? -16.283 9.647 20.262 1.00 78.81 90 LEU A N 1
ATOM 653 C CA . LEU A 1 90 ? -15.196 8.842 20.845 1.00 78.81 90 LEU A CA 1
ATOM 654 C C . LEU A 1 90 ? -15.372 7.347 20.520 1.00 78.81 90 LEU A C 1
ATOM 656 O O . LEU A 1 90 ? -15.258 6.467 21.375 1.00 78.81 90 LEU A O 1
ATOM 660 N N . SER A 1 91 ? -15.773 7.057 19.284 1.00 81.50 91 SER A N 1
ATOM 661 C CA . SER A 1 91 ? -15.898 5.683 18.807 1.00 81.50 91 SER A CA 1
ATOM 662 C C . SER A 1 91 ? -14.505 5.152 18.442 1.00 81.50 91 SER A C 1
ATOM 664 O O . SER A 1 91 ? -13.777 5.866 17.748 1.00 81.50 91 SER A O 1
ATOM 666 N N . PRO A 1 92 ? -14.145 3.902 18.796 1.00 74.12 92 PRO A N 1
ATOM 667 C CA . PRO A 1 92 ? -12.853 3.297 18.445 1.00 74.12 92 PRO A CA 1
ATOM 668 C C . PRO A 1 92 ? -12.499 3.403 16.952 1.00 74.12 92 PRO A C 1
ATOM 670 O O . PRO A 1 92 ? -11.342 3.587 16.582 1.00 74.12 92 PRO A O 1
ATOM 673 N N . LEU A 1 93 ? -13.508 3.350 16.074 1.00 79.00 93 LEU A N 1
ATOM 674 C CA . LEU A 1 93 ? -13.324 3.502 14.628 1.00 79.00 93 LEU A CA 1
ATOM 675 C C . LEU A 1 93 ? -12.932 4.935 14.228 1.00 79.00 93 LEU A C 1
ATOM 677 O O . LEU A 1 93 ? -12.194 5.134 13.264 1.00 79.00 93 LEU A O 1
ATOM 681 N N . ASN A 1 94 ? -13.427 5.933 14.958 1.00 78.88 94 ASN A N 1
ATOM 682 C CA . ASN A 1 94 ? -13.168 7.340 14.679 1.00 78.88 94 ASN A CA 1
ATOM 683 C C . ASN A 1 94 ? -11.745 7.728 15.114 1.00 78.88 94 ASN A C 1
ATOM 685 O O . ASN A 1 94 ? -11.045 8.401 14.362 1.00 78.88 94 ASN A O 1
ATOM 689 N N . GLU A 1 95 ? -11.284 7.212 16.257 1.00 78.94 95 GLU A N 1
ATOM 690 C CA . GLU A 1 95 ? -9.891 7.334 16.712 1.00 78.94 95 GLU A CA 1
ATOM 691 C C . GLU A 1 95 ? -8.919 6.623 15.763 1.00 78.94 95 GLU A C 1
ATOM 693 O O . GLU A 1 95 ? -7.907 7.201 15.370 1.00 78.94 95 GLU A O 1
ATOM 698 N N . LEU A 1 96 ? -9.241 5.401 15.320 1.00 83.75 96 LEU A N 1
ATOM 699 C CA . LEU A 1 96 ? -8.429 4.674 14.340 1.00 83.75 96 LEU A CA 1
ATOM 700 C C . LEU A 1 96 ? -8.318 5.444 13.018 1.00 83.75 96 LEU A C 1
ATOM 702 O O . LEU A 1 96 ? -7.220 5.634 12.497 1.00 83.75 96 LEU A O 1
ATOM 706 N N . LYS A 1 97 ? -9.446 5.930 12.487 1.00 83.44 97 LYS A N 1
ATOM 707 C CA . LYS A 1 97 ? -9.471 6.701 11.239 1.00 83.44 97 LYS A CA 1
ATOM 708 C C . LYS A 1 97 ? -8.646 7.981 11.356 1.00 83.44 97 LYS A C 1
ATOM 710 O O . LYS A 1 97 ? -7.908 8.311 10.428 1.00 83.44 97 LYS A O 1
ATOM 715 N N . GLN A 1 98 ? -8.753 8.692 12.476 1.00 83.94 98 GLN A N 1
ATOM 716 C CA . GLN A 1 98 ? -7.967 9.899 12.716 1.00 83.94 98 GLN A CA 1
ATOM 717 C C . GLN A 1 98 ? -6.471 9.592 12.852 1.00 83.94 98 GLN A C 1
ATOM 719 O O . GLN A 1 98 ? -5.673 10.273 12.214 1.00 83.94 98 GLN A O 1
ATOM 724 N N . ASN A 1 99 ? -6.089 8.541 13.581 1.00 84.50 99 ASN A N 1
ATOM 725 C CA . ASN A 1 99 ? -4.690 8.127 13.725 1.00 84.50 99 ASN A CA 1
ATOM 726 C C . ASN A 1 99 ? -4.059 7.691 12.397 1.00 84.50 99 ASN A C 1
ATOM 728 O O . ASN A 1 99 ? -2.929 8.070 12.112 1.00 84.50 99 ASN A O 1
ATOM 732 N N . ILE A 1 100 ? -4.788 6.956 11.552 1.00 84.00 100 ILE A N 1
ATOM 733 C CA . ILE A 1 100 ? -4.300 6.556 10.224 1.00 84.00 100 ILE A CA 1
ATOM 734 C C . ILE A 1 100 ? -4.193 7.768 9.296 1.00 84.00 100 ILE A C 1
ATOM 736 O O . ILE A 1 100 ? -3.186 7.933 8.616 1.00 84.00 100 ILE A O 1
ATOM 740 N N . THR A 1 101 ? -5.208 8.637 9.279 1.00 83.94 101 THR A N 1
ATOM 741 C CA . THR A 1 101 ? -5.213 9.838 8.425 1.00 83.94 101 THR A CA 1
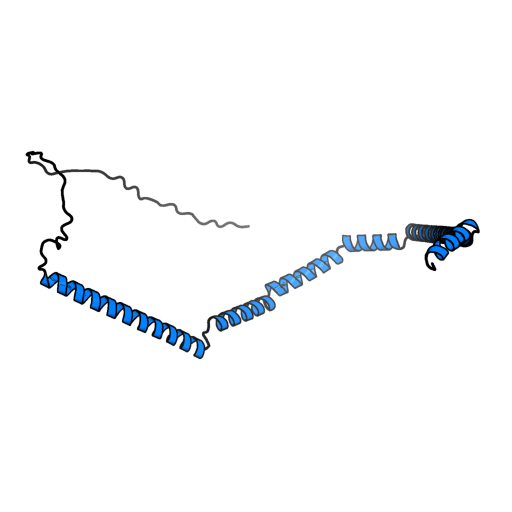ATOM 742 C C . THR A 1 101 ? -4.077 10.782 8.808 1.00 83.94 101 THR A C 1
ATOM 744 O O . THR A 1 101 ? -3.394 11.315 7.937 1.00 83.94 101 THR A O 1
ATOM 747 N N . LYS A 1 102 ? -3.848 10.952 10.114 1.00 82.75 102 LYS A N 1
ATOM 748 C CA . LYS A 1 102 ? -2.745 11.742 10.648 1.00 82.75 102 LYS A CA 1
ATOM 749 C C . LYS A 1 102 ? -1.397 11.080 10.382 1.00 82.75 102 LYS A C 1
ATOM 751 O O . LYS A 1 102 ? -0.525 11.744 9.857 1.00 82.75 102 LYS A O 1
ATOM 756 N N . GLY A 1 103 ? -1.244 9.780 10.636 1.00 83.81 103 GLY A N 1
ATOM 757 C CA . GLY A 1 103 ? -0.007 9.050 10.339 1.00 83.81 103 GLY A CA 1
ATOM 758 C C . GLY A 1 103 ? 0.362 9.090 8.853 1.00 83.81 103 GLY A C 1
ATOM 759 O O . GLY A 1 103 ? 1.526 9.258 8.511 1.00 83.81 103 GLY A O 1
ATOM 760 N N . TRP A 1 104 ? -0.627 9.020 7.961 1.00 79.75 104 TRP A N 1
ATOM 761 C CA . TRP A 1 104 ? -0.423 9.192 6.523 1.00 79.75 104 TRP A CA 1
ATOM 762 C C . TRP A 1 104 ? 0.013 10.618 6.160 1.00 79.75 104 TRP A C 1
ATOM 764 O O . TRP A 1 104 ? 1.000 10.796 5.449 1.00 79.75 104 TRP A O 1
ATOM 774 N N . GLN A 1 105 ? -0.687 11.633 6.676 1.00 81.12 105 GLN A N 1
ATOM 775 C CA . GLN A 1 105 ? -0.322 13.045 6.504 1.00 81.12 105 GLN A CA 1
ATOM 776 C C . GLN A 1 105 ? 1.079 13.340 7.052 1.00 81.12 105 GLN A C 1
ATOM 778 O O . GLN A 1 105 ? 1.871 13.999 6.383 1.00 81.12 105 GLN A O 1
ATOM 783 N N . ASP A 1 106 ? 1.413 12.810 8.225 1.00 80.19 106 ASP A N 1
ATOM 784 C CA . ASP A 1 106 ? 2.705 12.983 8.889 1.00 80.19 106 ASP A CA 1
ATOM 785 C C . ASP A 1 106 ? 3.830 12.305 8.099 1.00 80.19 106 ASP A C 1
ATOM 787 O O . ASP A 1 106 ? 4.933 12.838 8.037 1.00 80.19 106 ASP A O 1
ATOM 791 N N . VAL A 1 107 ? 3.570 11.169 7.444 1.00 72.06 107 VAL A N 1
ATOM 792 C CA . VAL A 1 107 ? 4.524 10.524 6.525 1.00 72.06 107 VAL A CA 1
ATOM 793 C C . VAL A 1 107 ? 4.685 11.336 5.240 1.00 72.06 107 VAL A C 1
ATOM 795 O O . VAL A 1 107 ? 5.811 11.548 4.792 1.00 72.06 107 VAL A O 1
ATOM 798 N N . GLN A 1 108 ? 3.586 11.834 4.672 1.00 68.81 108 GLN A N 1
ATOM 799 C CA . GLN A 1 108 ? 3.595 12.636 3.447 1.00 68.81 108 GLN A CA 1
ATOM 800 C C . GLN A 1 108 ? 4.304 13.986 3.636 1.00 68.81 108 GLN A C 1
ATOM 802 O O . GLN A 1 108 ? 4.975 14.467 2.727 1.00 68.81 108 GLN A O 1
ATOM 807 N N . THR A 1 109 ? 4.152 14.602 4.807 1.00 64.88 109 THR A N 1
ATOM 808 C CA . THR A 1 109 ? 4.715 15.924 5.125 1.00 64.88 109 THR A CA 1
ATOM 809 C C . THR A 1 109 ? 6.021 15.851 5.910 1.00 64.88 109 THR A C 1
ATOM 811 O O . THR A 1 109 ? 6.693 16.871 6.086 1.00 64.88 109 THR A O 1
ATOM 814 N N . SER A 1 110 ? 6.432 14.662 6.361 1.00 60.12 110 SER A N 1
ATOM 815 C CA . SER A 1 110 ? 7.678 14.515 7.103 1.00 60.12 110 SER A CA 1
ATOM 816 C C . SER A 1 110 ? 8.891 14.830 6.244 1.00 60.12 110 SER A C 1
ATOM 818 O O . SER A 1 110 ? 9.110 14.268 5.169 1.00 60.12 110 SER A O 1
ATOM 820 N N . ASN A 1 111 ? 9.772 15.634 6.839 1.00 59.25 111 ASN A N 1
ATOM 821 C CA . ASN A 1 111 ? 11.111 15.945 6.347 1.00 59.25 111 ASN A CA 1
ATOM 822 C C . ASN A 1 111 ? 11.916 14.686 5.975 1.00 59.25 111 ASN A C 1
ATOM 824 O O . ASN A 1 111 ? 12.796 14.764 5.136 1.00 59.25 111 ASN A O 1
ATOM 828 N N . ALA A 1 112 ? 11.644 13.526 6.581 1.00 60.62 112 ALA A N 1
ATOM 829 C CA . ALA A 1 112 ? 12.331 12.279 6.254 1.00 60.62 112 ALA A CA 1
ATOM 830 C C . ALA A 1 112 ? 11.988 11.749 4.849 1.00 60.62 112 ALA A C 1
ATOM 832 O O . ALA A 1 112 ? 12.899 11.326 4.139 1.00 60.62 112 ALA A O 1
ATOM 833 N N . TYR A 1 113 ? 10.718 11.796 4.424 1.00 59.31 113 TYR A N 1
ATOM 834 C CA . TYR A 1 113 ? 10.330 11.359 3.078 1.00 59.31 113 TYR A CA 1
ATOM 835 C C . TYR A 1 113 ? 10.867 12.334 2.030 1.00 59.31 113 TYR A C 1
ATOM 837 O O . TYR A 1 113 ? 11.587 11.915 1.129 1.00 59.31 113 TYR A O 1
ATOM 845 N N . VAL A 1 114 ? 10.634 13.636 2.234 1.00 68.56 114 VAL A N 1
ATOM 846 C CA . VAL A 1 114 ? 11.149 14.707 1.364 1.00 68.56 114 VAL A CA 1
ATOM 847 C C . VAL A 1 114 ? 12.677 14.633 1.240 1.00 68.56 114 VAL A C 1
ATOM 849 O O . VAL A 1 114 ? 13.187 14.526 0.128 1.00 68.56 114 VAL A O 1
ATOM 852 N N . ARG A 1 115 ? 13.418 14.525 2.352 1.00 67.56 115 ARG A N 1
ATOM 853 C CA . ARG A 1 115 ? 14.886 14.377 2.318 1.00 67.56 115 ARG A CA 1
ATOM 854 C C . ARG A 1 115 ? 15.359 13.081 1.673 1.00 67.56 115 ARG A C 1
ATOM 856 O O . ARG A 1 115 ? 16.446 13.057 1.106 1.00 67.56 115 ARG A O 1
ATOM 863 N N . THR A 1 116 ? 14.599 11.991 1.776 1.00 70.38 116 THR A N 1
ATOM 864 C CA . THR A 1 116 ? 14.968 10.731 1.111 1.00 70.38 116 THR A CA 1
ATOM 865 C C . THR A 1 116 ? 14.752 10.844 -0.393 1.00 70.38 116 THR A C 1
ATOM 867 O O . THR A 1 116 ? 15.612 10.416 -1.159 1.00 70.38 116 THR A O 1
ATOM 870 N N . THR A 1 117 ? 13.661 11.480 -0.828 1.00 70.25 117 THR A N 1
ATOM 871 C CA . THR A 1 117 ? 13.409 11.742 -2.250 1.00 70.25 117 THR A CA 1
ATOM 872 C C . THR A 1 117 ? 14.408 12.734 -2.845 1.00 70.25 117 THR A C 1
ATOM 874 O O . THR A 1 117 ? 14.900 12.501 -3.944 1.00 70.25 117 THR A O 1
ATOM 877 N N . GLU A 1 118 ? 14.784 13.778 -2.104 1.00 77.19 118 GLU A N 1
ATOM 878 C CA . GLU A 1 118 ? 15.818 14.740 -2.508 1.00 77.19 118 GLU A CA 1
ATOM 879 C C . GLU A 1 118 ? 17.180 14.054 -2.645 1.00 77.19 118 GLU A C 1
ATOM 881 O O . GLU A 1 118 ? 17.808 14.144 -3.696 1.00 77.19 118 GLU A O 1
ATOM 886 N N . LYS A 1 119 ? 17.600 13.260 -1.649 1.00 80.25 119 LYS A N 1
ATOM 887 C CA . LYS A 1 119 ? 18.862 12.505 -1.716 1.00 80.25 119 LYS A CA 1
ATOM 888 C C . LYS A 1 119 ? 18.901 11.473 -2.840 1.00 80.25 119 LYS A C 1
ATOM 890 O O . LYS A 1 119 ? 19.973 11.214 -3.384 1.00 80.25 119 LYS A O 1
ATOM 895 N N . LEU A 1 120 ? 17.763 10.870 -3.184 1.00 81.12 120 LEU A N 1
ATOM 896 C CA . LEU A 1 120 ? 17.673 9.962 -4.326 1.00 81.12 120 LEU A CA 1
ATOM 897 C C . LEU A 1 120 ? 17.879 10.725 -5.644 1.00 81.12 120 LEU A C 1
ATOM 899 O O . LEU A 1 120 ? 18.609 10.252 -6.513 1.00 81.12 120 LEU A O 1
ATOM 903 N N . GLY A 1 121 ? 17.291 11.921 -5.758 1.00 85.62 1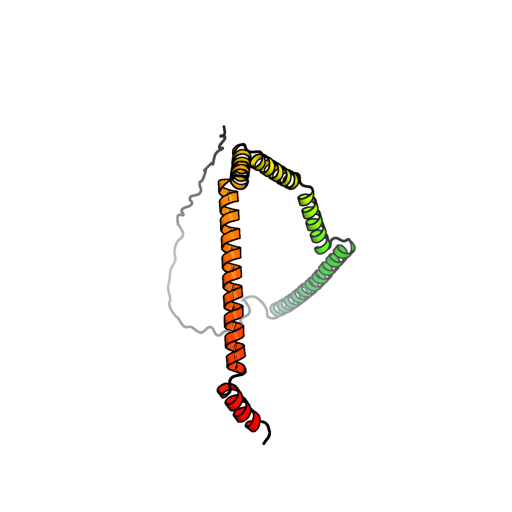21 GLY A N 1
ATOM 904 C CA . GLY A 1 121 ? 17.520 12.839 -6.874 1.00 85.62 121 GLY A CA 1
ATOM 905 C C . GLY A 1 121 ? 18.987 13.258 -6.988 1.00 85.62 121 GLY A C 1
ATOM 906 O O . GLY A 1 121 ? 19.580 13.123 -8.055 1.00 85.62 121 GLY A O 1
ATOM 907 N N . GLU A 1 122 ? 19.606 13.653 -5.874 1.00 84.94 122 GLU A N 1
ATOM 908 C CA . GLU A 1 122 ? 21.026 14.021 -5.816 1.00 84.94 122 GLU A CA 1
ATOM 909 C C . GLU A 1 122 ? 21.952 12.859 -6.197 1.00 84.94 122 GLU A C 1
ATOM 911 O O . GLU A 1 122 ? 22.956 13.060 -6.877 1.00 84.94 122 GLU A O 1
ATOM 916 N N . TRP A 1 123 ? 21.651 11.631 -5.762 1.00 84.19 123 TRP A N 1
ATOM 917 C CA . TRP A 1 123 ? 22.445 10.460 -6.140 1.00 84.19 123 TRP A CA 1
ATOM 918 C C . TRP A 1 123 ? 22.320 10.159 -7.634 1.00 84.19 123 TRP A C 1
ATOM 920 O O . TRP A 1 123 ? 23.328 9.905 -8.290 1.00 84.19 123 TRP A O 1
ATOM 930 N N . ASN A 1 124 ? 21.109 10.250 -8.187 1.00 86.88 124 ASN A N 1
ATOM 931 C CA . ASN A 1 124 ? 20.875 10.087 -9.617 1.00 86.88 124 ASN A CA 1
ATOM 932 C C . ASN A 1 124 ? 21.632 11.139 -10.444 1.00 86.88 124 ASN A C 1
ATOM 934 O O . ASN A 1 124 ? 22.278 10.795 -11.435 1.00 86.88 124 ASN A O 1
ATOM 938 N N . GLU A 1 125 ? 21.609 12.402 -10.015 1.00 85.38 125 GLU A N 1
ATOM 939 C CA . GLU A 1 125 ? 22.367 13.481 -10.653 1.00 85.38 125 GLU A CA 1
ATOM 940 C C . GLU A 1 125 ? 23.880 13.249 -10.539 1.00 85.38 125 GLU A C 1
ATOM 942 O O . GLU A 1 125 ? 24.592 13.366 -11.531 1.00 85.38 125 GLU A O 1
ATOM 947 N N . LYS A 1 126 ? 24.381 12.816 -9.376 1.00 86.31 126 LYS A N 1
ATOM 948 C CA . LYS A 1 126 ? 25.806 12.503 -9.177 1.00 86.31 126 LYS A CA 1
ATOM 949 C C . LYS A 1 126 ? 26.295 11.321 -10.000 1.00 86.31 126 LYS A C 1
ATOM 951 O O . LYS A 1 126 ? 27.427 11.349 -10.467 1.00 86.31 126 LYS A O 1
ATOM 956 N N . VAL A 1 127 ? 25.490 10.273 -10.146 1.00 84.81 127 VAL A N 1
ATOM 957 C CA . VAL A 1 127 ? 25.852 9.108 -10.964 1.00 84.81 127 VAL A CA 1
ATOM 958 C C . VAL A 1 127 ? 25.839 9.486 -12.439 1.00 84.81 127 VAL A C 1
ATOM 960 O O . VAL A 1 127 ? 26.815 9.222 -13.137 1.00 84.81 127 VAL A O 1
ATOM 963 N N . THR A 1 128 ? 24.785 10.163 -12.895 1.00 84.25 128 THR A N 1
ATOM 964 C CA . THR A 1 128 ? 24.644 10.584 -14.297 1.00 84.25 128 THR A CA 1
ATOM 965 C C . THR A 1 128 ? 25.689 11.634 -14.681 1.00 84.25 128 THR A C 1
ATOM 967 O O . THR A 1 128 ? 26.234 11.595 -15.777 1.00 84.25 128 THR A O 1
ATOM 970 N N . GLY A 1 129 ? 26.014 12.545 -13.765 1.00 81.44 129 GLY A N 1
ATOM 971 C CA . GLY A 1 129 ? 27.065 13.548 -13.924 1.00 81.44 129 GLY A CA 1
ATOM 972 C C . GLY A 1 129 ? 28.462 13.050 -13.561 1.00 81.44 129 GLY A C 1
ATOM 973 O O . GLY A 1 129 ? 29.405 13.836 -13.588 1.00 81.44 129 GLY A O 1
ATOM 974 N N . SER A 1 130 ? 28.626 11.776 -13.187 1.00 89.81 130 SER A N 1
ATOM 975 C CA . SER A 1 130 ? 29.953 11.250 -12.880 1.00 89.81 130 SER A CA 1
ATOM 976 C C . SER A 1 130 ? 30.802 11.195 -14.146 1.00 89.81 130 SER A C 1
ATOM 978 O O . SER A 1 130 ? 30.339 10.770 -15.205 1.00 89.81 130 SER A O 1
ATOM 980 N N . GLU A 1 131 ? 32.075 11.561 -14.012 1.00 83.94 131 GLU A N 1
ATOM 981 C CA . GLU A 1 131 ? 33.063 11.505 -15.096 1.00 83.94 131 GLU A CA 1
ATOM 982 C C . GLU A 1 131 ? 33.095 10.133 -15.778 1.00 83.94 131 GLU A C 1
ATOM 984 O O . GLU A 1 131 ? 33.209 10.043 -16.996 1.00 83.94 131 GLU A O 1
ATOM 989 N N . LEU A 1 132 ? 32.924 9.050 -15.010 1.00 78.81 132 LEU A N 1
ATOM 990 C CA . LEU A 1 132 ? 32.890 7.694 -15.550 1.00 78.81 132 LEU A CA 1
ATOM 991 C C . LEU A 1 132 ? 31.640 7.435 -16.400 1.00 78.81 132 LEU A C 1
ATOM 993 O O . LEU A 1 132 ? 31.769 6.840 -17.466 1.00 78.81 132 LEU A O 1
ATOM 997 N N . TYR A 1 133 ? 30.453 7.869 -15.959 1.00 85.12 133 TYR A N 1
ATOM 998 C CA . TYR A 1 133 ? 29.222 7.707 -16.739 1.00 85.12 133 TYR A CA 1
ATOM 999 C C . TYR A 1 133 ? 29.259 8.558 -18.007 1.00 85.12 133 TYR A C 1
ATOM 1001 O O . TYR A 1 133 ? 28.968 8.049 -19.084 1.00 85.12 133 TYR A O 1
ATOM 1009 N N . LEU A 1 134 ? 29.684 9.820 -17.907 1.00 89.12 134 LEU A N 1
ATOM 1010 C CA . LEU A 1 134 ? 29.820 10.708 -19.061 1.00 89.12 134 LEU A CA 1
ATOM 1011 C C . LEU A 1 134 ? 30.865 10.185 -20.054 1.00 89.12 134 LEU A C 1
ATOM 1013 O O . LEU A 1 134 ? 30.591 10.135 -21.249 1.00 89.12 134 LEU A O 1
ATOM 1017 N N . THR A 1 135 ? 32.017 9.711 -19.574 1.00 84.75 135 THR A N 1
ATOM 1018 C CA . THR A 1 135 ? 33.061 9.114 -20.425 1.00 84.75 135 THR A CA 1
ATOM 1019 C C . THR A 1 135 ? 32.587 7.808 -21.063 1.00 84.75 135 THR A C 1
ATOM 1021 O O . THR A 1 135 ? 32.793 7.587 -22.255 1.00 84.75 135 THR A O 1
ATOM 1024 N N . ALA A 1 136 ? 31.919 6.935 -20.306 1.00 86.00 136 ALA A N 1
ATOM 1025 C CA . ALA A 1 136 ? 31.357 5.697 -20.841 1.00 86.00 136 ALA A CA 1
ATOM 1026 C C . ALA A 1 136 ? 30.244 5.976 -21.864 1.00 86.00 136 ALA A C 1
ATOM 1028 O O . ALA A 1 136 ? 30.203 5.328 -22.903 1.00 86.00 136 ALA A O 1
ATOM 1029 N N . SER A 1 137 ? 29.380 6.962 -21.611 1.00 85.50 137 SER A N 1
ATOM 1030 C CA . SER A 1 137 ? 28.316 7.363 -22.535 1.00 85.50 137 SER A CA 1
ATOM 1031 C C . SER A 1 137 ? 28.893 7.962 -23.813 1.00 85.50 137 SER A C 1
ATOM 1033 O O . SER A 1 137 ? 28.510 7.545 -24.898 1.00 85.50 137 SER A O 1
ATOM 1035 N N . ALA A 1 138 ? 29.858 8.877 -23.702 1.00 85.12 138 ALA A N 1
ATOM 1036 C CA . ALA A 1 138 ? 30.507 9.491 -24.855 1.00 85.12 138 ALA A CA 1
ATOM 1037 C C . ALA A 1 138 ? 31.272 8.459 -25.699 1.00 85.12 138 ALA A C 1
ATOM 1039 O O . ALA A 1 138 ? 31.154 8.449 -26.918 1.00 85.12 138 ALA A O 1
ATOM 1040 N N . THR A 1 139 ? 32.003 7.536 -25.065 1.00 82.81 139 THR A N 1
ATOM 1041 C CA . THR A 1 139 ? 32.694 6.458 -25.795 1.00 82.81 139 THR A CA 1
ATOM 1042 C C . THR A 1 139 ? 31.719 5.475 -26.441 1.00 82.81 139 THR A C 1
ATOM 1044 O O . THR A 1 139 ? 31.994 4.973 -27.529 1.00 82.81 139 THR A O 1
ATOM 1047 N N . LEU A 1 140 ? 30.568 5.210 -25.817 1.00 82.44 140 LEU A N 1
ATOM 1048 C CA . LEU A 1 140 ? 29.517 4.386 -26.409 1.00 82.44 140 LEU A CA 1
ATOM 1049 C C . LEU A 1 140 ? 28.875 5.079 -27.617 1.00 82.44 140 LEU A C 1
ATOM 1051 O O . LEU A 1 140 ? 28.659 4.425 -28.638 1.00 82.44 140 LEU A O 1
ATOM 1055 N N . ASP A 1 141 ? 28.629 6.386 -27.526 1.00 86.19 141 ASP A N 1
ATOM 1056 C CA . ASP A 1 141 ? 28.147 7.202 -28.641 1.00 86.19 141 ASP A CA 1
ATOM 1057 C C . ASP A 1 141 ? 29.169 7.234 -29.784 1.00 86.19 141 ASP A C 1
ATOM 1059 O O . ASP A 1 141 ? 28.802 7.013 -30.938 1.00 86.19 141 ASP A O 1
ATOM 1063 N N . ASP A 1 142 ? 30.459 7.394 -29.484 1.00 85.88 142 ASP A N 1
ATOM 1064 C CA . ASP A 1 142 ? 31.535 7.340 -30.478 1.00 85.88 142 ASP A CA 1
ATOM 1065 C C . ASP A 1 142 ? 31.608 5.971 -31.163 1.00 85.88 142 ASP A C 1
ATOM 1067 O O . ASP A 1 142 ? 31.734 5.884 -32.387 1.00 85.88 142 ASP A O 1
ATOM 1071 N N . ILE A 1 143 ? 31.478 4.879 -30.404 1.00 84.00 143 ILE A N 1
ATOM 1072 C CA . ILE A 1 143 ? 31.438 3.522 -30.963 1.00 84.00 143 ILE A CA 1
ATOM 1073 C C . ILE A 1 143 ? 30.204 3.352 -31.853 1.00 84.00 143 ILE A C 1
ATOM 1075 O O . ILE A 1 143 ? 30.334 2.838 -32.967 1.00 84.00 143 ILE A O 1
ATOM 1079 N N . ALA A 1 144 ? 29.030 3.808 -31.411 1.00 83.94 144 ALA A N 1
ATOM 1080 C CA . ALA A 1 144 ? 27.791 3.749 -32.184 1.00 83.94 144 ALA A CA 1
ATOM 1081 C C . ALA A 1 144 ? 27.863 4.597 -33.466 1.00 83.94 144 ALA A C 1
ATOM 1083 O O . ALA A 1 144 ? 27.295 4.229 -34.498 1.00 83.94 144 ALA A O 1
ATOM 1084 N N . GLN A 1 145 ? 28.592 5.713 -33.435 1.00 82.19 145 GLN A N 1
ATOM 1085 C CA . GLN A 1 145 ? 28.799 6.574 -34.596 1.00 82.19 145 GLN A CA 1
ATOM 1086 C C . GLN A 1 145 ? 29.976 6.154 -35.483 1.00 82.19 145 GLN A C 1
ATOM 1088 O O . GLN A 1 145 ? 30.056 6.631 -36.623 1.00 82.19 145 GLN A O 1
ATOM 1093 N N . SER A 1 146 ? 30.838 5.255 -35.004 1.00 89.06 146 SER A N 1
ATOM 1094 C CA . SER A 1 146 ? 32.041 4.817 -35.707 1.00 89.06 146 SER A CA 1
ATOM 1095 C C . SER A 1 146 ? 31.736 4.178 -37.062 1.00 89.06 146 SER A C 1
ATOM 1097 O O . SER A 1 146 ? 30.745 3.463 -37.251 1.00 89.06 146 SER A O 1
ATOM 1099 N N . GLU A 1 147 ? 32.642 4.385 -38.017 1.00 86.12 147 GLU A N 1
ATOM 1100 C CA . GLU A 1 147 ? 32.533 3.786 -39.348 1.00 86.12 147 GLU A CA 1
ATOM 1101 C C . GLU A 1 147 ? 32.586 2.258 -39.299 1.00 86.12 147 GLU A C 1
ATOM 1103 O O . GLU A 1 147 ? 31.915 1.599 -40.086 1.00 86.12 147 GLU A O 1
ATOM 1108 N N . ALA A 1 148 ? 33.330 1.673 -38.354 1.00 84.31 148 ALA A N 1
ATOM 1109 C CA . ALA A 1 148 ? 33.400 0.224 -38.190 1.00 84.31 148 ALA A CA 1
ATOM 1110 C C . ALA A 1 148 ? 32.049 -0.368 -37.754 1.00 84.31 148 ALA A C 1
ATOM 1112 O O . ALA A 1 148 ? 31.606 -1.368 -38.330 1.00 84.31 148 ALA A O 1
ATOM 1113 N N . TYR A 1 149 ? 31.364 0.261 -36.789 1.00 86.56 149 TYR A N 1
ATOM 1114 C CA . TYR A 1 149 ? 30.024 -0.152 -36.367 1.00 86.56 149 TYR A CA 1
ATOM 1115 C C . TYR A 1 149 ? 29.002 0.058 -37.485 1.00 86.56 149 TYR A C 1
ATOM 1117 O O . TYR A 1 149 ? 28.280 -0.879 -37.829 1.00 86.56 149 TYR A O 1
ATOM 1125 N N . LYS A 1 150 ? 28.989 1.239 -38.119 1.00 89.19 150 LYS A N 1
ATOM 1126 C CA . LYS A 1 150 ? 28.094 1.538 -39.249 1.00 89.19 150 LYS A CA 1
ATOM 1127 C C . LYS A 1 150 ? 28.290 0.562 -40.401 1.00 89.19 150 LYS A C 1
ATOM 1129 O O . LYS A 1 150 ? 27.326 -0.056 -40.826 1.00 89.19 150 LYS A O 1
ATOM 1134 N N . LYS A 1 151 ? 29.529 0.320 -40.829 1.00 91.62 151 LYS A N 1
ATOM 1135 C CA . LYS A 1 151 ? 29.852 -0.630 -41.902 1.00 91.62 151 LYS A CA 1
ATOM 1136 C C . LYS A 1 151 ? 29.442 -2.058 -41.554 1.00 91.62 151 LYS A C 1
ATOM 1138 O O . LYS A 1 151 ? 28.982 -2.793 -42.426 1.00 91.62 151 LYS A O 1
ATOM 1143 N N . THR A 1 152 ? 29.579 -2.463 -40.293 1.00 88.12 152 THR A N 1
ATOM 1144 C CA . THR A 1 152 ? 29.128 -3.784 -39.826 1.00 88.12 152 THR A CA 1
ATOM 1145 C C . THR A 1 152 ? 27.602 -3.871 -39.807 1.00 88.12 152 THR A C 1
ATOM 1147 O O . THR A 1 152 ? 27.049 -4.849 -40.302 1.00 88.12 152 THR A O 1
ATOM 1150 N N . SER A 1 153 ? 26.920 -2.836 -39.311 1.00 88.25 153 SER A N 1
ATOM 1151 C CA . SER A 1 153 ? 25.457 -2.713 -39.315 1.00 88.25 153 SER A CA 1
ATOM 1152 C C . SER A 1 153 ? 24.890 -2.717 -40.738 1.00 88.25 153 SER A C 1
ATOM 1154 O O . SER A 1 153 ? 23.971 -3.473 -41.047 1.00 88.25 153 SER A O 1
ATOM 1156 N N . GLU A 1 154 ? 25.501 -1.964 -41.650 1.00 89.25 154 GLU A N 1
ATOM 1157 C CA . GLU A 1 154 ? 25.176 -1.951 -43.075 1.00 89.25 154 GLU A CA 1
ATOM 1158 C C . GLU A 1 154 ? 25.418 -3.318 -43.713 1.00 89.25 154 GLU A C 1
ATOM 1160 O O . GLU A 1 154 ? 24.549 -3.827 -44.414 1.00 89.25 154 GLU A O 1
ATOM 1165 N N . THR A 1 155 ? 26.556 -3.961 -43.435 1.00 87.75 155 THR A N 1
ATOM 1166 C CA . THR A 1 155 ? 26.863 -5.301 -43.961 1.00 87.75 155 THR A CA 1
ATOM 1167 C C . THR A 1 155 ? 25.860 -6.337 -43.459 1.00 87.75 155 THR A C 1
ATOM 1169 O O . THR A 1 155 ? 25.384 -7.155 -44.247 1.00 87.75 155 THR A O 1
ATOM 1172 N N . LEU A 1 156 ? 25.493 -6.289 -42.176 1.00 89.56 156 LEU A N 1
ATOM 1173 C CA . LEU A 1 156 ? 24.475 -7.154 -41.587 1.00 89.56 156 LEU A CA 1
ATOM 1174 C C . LEU A 1 156 ? 23.099 -6.893 -42.207 1.00 89.56 156 LEU A C 1
ATOM 1176 O O . LEU A 1 156 ? 22.402 -7.842 -42.552 1.00 89.56 156 LEU A O 1
ATOM 1180 N N . SER A 1 157 ? 22.728 -5.629 -42.406 1.00 91.12 157 SER A N 1
ATOM 1181 C CA . SER A 1 157 ? 21.482 -5.238 -43.072 1.00 91.12 157 SER A CA 1
ATOM 1182 C C . SER A 1 157 ? 21.439 -5.740 -44.519 1.00 91.12 157 SER A C 1
ATOM 1184 O O . SER A 1 157 ? 20.471 -6.378 -44.928 1.00 91.12 157 SER A O 1
ATOM 1186 N N . VAL A 1 158 ? 22.524 -5.572 -45.280 1.00 87.94 158 VAL A N 1
ATOM 1187 C CA . VAL A 1 158 ? 22.665 -6.063 -46.660 1.00 87.94 158 VAL A CA 1
ATOM 1188 C C . VAL A 1 158 ? 22.617 -7.590 -46.715 1.00 87.94 158 VAL A C 1
ATOM 1190 O O . VAL A 1 158 ? 21.935 -8.159 -47.571 1.00 87.94 158 VAL A O 1
ATOM 1193 N N . ALA A 1 159 ? 23.306 -8.279 -45.805 1.00 87.31 159 ALA A N 1
ATOM 1194 C CA . ALA A 1 159 ? 23.246 -9.733 -45.689 1.00 87.31 159 ALA A CA 1
ATOM 1195 C C . ALA A 1 159 ? 21.833 -10.203 -45.309 1.00 87.31 159 ALA A C 1
ATOM 1197 O O . ALA A 1 159 ? 21.327 -11.170 -45.883 1.00 87.31 159 ALA A O 1
ATOM 1198 N N . GLY A 1 160 ? 21.163 -9.485 -44.407 1.00 88.69 160 GLY A N 1
ATOM 1199 C CA . GLY A 1 160 ? 19.781 -9.720 -44.003 1.00 88.69 160 GLY A CA 1
ATOM 1200 C C . GLY A 1 160 ? 18.802 -9.546 -45.160 1.00 88.69 160 GLY A C 1
ATOM 1201 O O . GLY A 1 160 ? 17.975 -10.424 -45.396 1.00 88.69 160 GLY A O 1
ATOM 1202 N N . GLN A 1 161 ? 18.935 -8.486 -45.955 1.00 90.06 161 GLN A N 1
ATOM 1203 C CA . GLN A 1 161 ? 18.128 -8.271 -47.156 1.00 90.06 161 GLN A CA 1
ATOM 1204 C C . GLN A 1 161 ? 18.375 -9.350 -48.214 1.00 90.06 161 GLN A C 1
ATOM 1206 O O . GLN A 1 161 ? 17.419 -9.892 -48.765 1.00 90.06 161 GLN A O 1
ATOM 1211 N N . LYS A 1 162 ? 19.637 -9.728 -48.459 1.00 90.00 162 LYS A N 1
ATOM 1212 C CA . LYS A 1 162 ? 19.989 -10.819 -49.386 1.00 90.00 162 LYS A CA 1
ATOM 1213 C C . LYS A 1 162 ? 19.410 -12.159 -48.928 1.00 90.00 162 LYS A C 1
ATOM 1215 O O . LYS A 1 162 ? 18.862 -12.897 -49.743 1.00 90.00 162 LYS A O 1
ATOM 1220 N N . THR A 1 163 ? 19.471 -12.446 -47.631 1.00 84.62 163 THR A N 1
ATOM 1221 C CA . THR A 1 163 ? 18.899 -13.663 -47.036 1.00 84.62 163 THR A CA 1
ATOM 1222 C C . THR A 1 163 ? 17.375 -13.644 -47.094 1.00 84.62 163 THR A C 1
ATOM 1224 O O . THR A 1 163 ? 16.765 -14.641 -47.462 1.00 84.62 163 THR A O 1
ATOM 1227 N N . THR A 1 164 ? 16.747 -12.500 -46.816 1.00 84.69 164 THR A N 1
ATOM 1228 C CA . THR A 1 164 ? 15.291 -12.314 -46.916 1.00 84.69 164 THR A CA 1
ATOM 1229 C C . THR A 1 164 ? 14.812 -12.497 -48.355 1.00 84.69 164 THR A C 1
ATOM 1231 O O . THR A 1 164 ? 13.816 -13.176 -48.597 1.00 84.69 164 THR A O 1
ATOM 1234 N N . ALA A 1 165 ? 15.549 -11.964 -49.332 1.00 86.12 165 ALA A N 1
ATOM 1235 C CA . ALA A 1 165 ? 15.268 -12.167 -50.749 1.00 86.12 165 ALA A CA 1
ATOM 1236 C C . ALA A 1 165 ? 15.429 -13.641 -51.159 1.00 86.12 165 ALA A C 1
ATOM 1238 O O . ALA A 1 165 ? 14.582 -14.176 -51.878 1.00 86.12 165 ALA A O 1
ATOM 1239 N N . ALA A 1 166 ? 16.466 -14.324 -50.666 1.00 85.62 166 ALA A N 1
ATOM 1240 C CA . ALA A 1 166 ? 16.659 -15.753 -50.897 1.00 85.62 166 ALA A CA 1
ATOM 1241 C C . ALA A 1 166 ? 15.528 -16.588 -50.272 1.00 85.62 166 ALA A C 1
ATOM 1243 O O . ALA A 1 166 ? 14.953 -17.433 -50.954 1.00 85.62 166 ALA A O 1
ATOM 1244 N N . LEU A 1 167 ? 15.142 -16.304 -49.024 1.00 84.62 167 LEU A N 1
ATOM 1245 C CA . LEU A 1 167 ? 14.031 -16.966 -48.340 1.00 84.62 167 LEU A CA 1
ATOM 1246 C C . LEU A 1 167 ? 12.703 -16.735 -49.069 1.00 84.62 167 LEU A C 1
ATOM 1248 O O . LEU A 1 167 ? 11.951 -17.680 -49.278 1.00 84.62 167 LEU A O 1
ATOM 1252 N N . SER A 1 168 ? 12.429 -15.508 -49.512 1.00 86.31 168 SER A N 1
ATOM 1253 C CA . SER A 1 168 ? 11.234 -15.182 -50.299 1.00 86.31 168 SER A CA 1
ATOM 1254 C C . SER A 1 168 ? 11.212 -15.922 -51.644 1.00 86.31 168 SER A C 1
ATOM 1256 O O . SER A 1 168 ? 10.187 -16.475 -52.053 1.00 86.31 168 SER A O 1
ATOM 1258 N N . THR A 1 169 ? 12.368 -16.033 -52.303 1.00 86.81 169 THR A N 1
ATOM 1259 C CA . THR A 1 169 ? 12.521 -16.799 -53.550 1.00 86.81 169 THR A CA 1
ATOM 1260 C C . THR A 1 169 ? 12.280 -18.291 -53.318 1.00 86.81 169 THR A C 1
ATOM 1262 O O . THR A 1 169 ? 11.539 -18.919 -54.075 1.00 86.81 169 THR A O 1
ATOM 1265 N N . MET A 1 170 ? 12.831 -18.855 -52.240 1.00 83.12 170 MET A N 1
ATOM 1266 C CA . MET A 1 170 ? 12.580 -20.242 -51.840 1.00 83.12 170 MET A CA 1
ATOM 1267 C C . MET A 1 170 ? 11.110 -20.469 -51.473 1.00 83.12 170 MET A C 1
ATOM 1269 O O . MET A 1 170 ? 10.520 -21.448 -51.921 1.00 83.12 170 MET A O 1
ATOM 1273 N N . GLY A 1 171 ? 10.488 -19.551 -50.731 1.00 87.88 171 GLY A N 1
ATOM 1274 C CA . GLY A 1 171 ? 9.066 -19.603 -50.387 1.00 87.88 171 GLY A CA 1
ATOM 1275 C C . GLY A 1 171 ? 8.171 -19.555 -51.625 1.00 87.88 171 GLY A C 1
ATOM 1276 O O . GLY A 1 171 ? 7.202 -20.307 -51.721 1.00 87.88 171 GLY A O 1
ATOM 1277 N N . THR A 1 172 ? 8.540 -18.753 -52.623 1.00 87.06 172 THR A N 1
ATOM 1278 C CA . THR A 1 172 ? 7.841 -18.690 -53.912 1.00 87.06 172 THR A CA 1
ATOM 1279 C C . THR A 1 172 ? 8.023 -19.981 -54.712 1.00 87.06 172 THR A C 1
ATOM 1281 O O . THR A 1 172 ? 7.051 -20.510 -55.247 1.00 87.06 172 THR A O 1
ATOM 1284 N N . ALA A 1 173 ? 9.237 -20.536 -54.769 1.00 85.69 173 ALA A N 1
ATOM 1285 C CA . ALA A 1 173 ? 9.510 -21.804 -55.446 1.00 85.69 173 ALA A CA 1
ATOM 1286 C C . ALA A 1 173 ? 8.773 -22.979 -54.783 1.00 85.69 173 ALA A C 1
ATOM 1288 O O . ALA A 1 173 ? 8.203 -23.822 -55.475 1.00 85.69 173 ALA A O 1
ATOM 1289 N N . LEU A 1 174 ? 8.721 -23.002 -53.450 1.00 84.75 174 LEU A N 1
ATOM 1290 C CA . LEU A 1 174 ? 7.980 -24.002 -52.691 1.00 84.75 174 LEU A CA 1
ATOM 1291 C C . LEU A 1 174 ? 6.468 -23.849 -52.888 1.00 84.75 174 LEU A C 1
ATOM 1293 O O . LEU A 1 174 ? 5.789 -24.843 -53.127 1.00 84.75 174 LEU A O 1
ATOM 1297 N N . SER A 1 175 ? 5.949 -22.617 -52.862 1.00 85.88 175 SER A N 1
ATOM 1298 C CA . SER A 1 175 ? 4.529 -22.330 -53.113 1.00 85.88 175 SER A CA 1
ATOM 1299 C C . SER A 1 175 ? 4.109 -22.746 -54.521 1.00 85.88 175 SER A C 1
ATOM 1301 O O . SER A 1 175 ? 3.055 -23.353 -54.691 1.00 85.88 175 SER A O 1
ATOM 1303 N N . ARG A 1 176 ? 4.961 -22.498 -55.525 1.00 88.69 176 ARG A N 1
ATOM 1304 C CA . ARG A 1 176 ? 4.757 -22.983 -56.898 1.00 88.69 176 ARG A CA 1
ATOM 1305 C C . ARG A 1 176 ? 4.758 -24.507 -56.956 1.00 88.69 176 ARG A C 1
ATOM 1307 O O . ARG A 1 176 ? 3.793 -25.084 -57.436 1.00 88.69 176 ARG A O 1
ATOM 1314 N N . LYS A 1 177 ? 5.765 -25.166 -56.373 1.00 87.50 177 LYS A N 1
ATOM 1315 C CA . LYS A 1 177 ? 5.866 -26.635 -56.364 1.00 87.50 177 LYS A CA 1
ATOM 1316 C C . LYS A 1 177 ? 4.697 -27.303 -55.634 1.00 87.50 177 LYS A C 1
ATOM 1318 O O . LYS A 1 177 ? 4.242 -28.365 -56.049 1.00 87.50 177 LYS A O 1
ATOM 1323 N N . LEU A 1 178 ? 4.189 -26.684 -54.569 1.00 86.31 178 LEU A N 1
ATOM 1324 C CA . LEU A 1 178 ? 2.990 -27.137 -53.865 1.00 86.31 178 LEU A CA 1
ATOM 1325 C C . LEU A 1 178 ? 1.725 -26.928 -54.710 1.00 86.31 178 LEU A C 1
ATOM 1327 O O . LEU A 1 178 ? 0.885 -27.822 -54.772 1.00 86.31 178 LEU A O 1
ATOM 1331 N N . GLY A 1 179 ? 1.595 -25.775 -55.371 1.00 86.81 179 GLY A N 1
ATOM 1332 C CA . GLY A 1 179 ? 0.500 -25.488 -56.299 1.00 86.81 179 GLY A CA 1
ATOM 1333 C C . GLY A 1 179 ? 0.444 -26.482 -57.460 1.00 86.81 179 GLY A C 1
ATOM 1334 O O . GLY A 1 179 ? -0.605 -27.074 -57.708 1.00 86.81 179 GLY A O 1
ATOM 1335 N N . ASP A 1 180 ? 1.584 -26.749 -58.097 1.00 88.44 180 ASP A N 1
ATOM 1336 C CA . ASP A 1 180 ? 1.708 -27.729 -59.180 1.00 88.44 180 ASP A CA 1
ATOM 1337 C C . ASP A 1 180 ? 1.335 -29.139 -58.710 1.00 88.44 180 ASP A C 1
ATOM 1339 O O . ASP A 1 180 ? 0.638 -29.875 -59.407 1.00 88.44 180 ASP A O 1
ATOM 1343 N N . MET A 1 181 ? 1.734 -29.509 -57.490 1.00 85.94 181 MET A N 1
ATOM 1344 C CA . MET A 1 181 ? 1.386 -30.801 -56.901 1.00 85.94 181 MET A CA 1
ATOM 1345 C C . MET A 1 181 ? -0.120 -30.928 -56.637 1.00 85.94 181 MET A C 1
ATOM 1347 O O . MET A 1 181 ? -0.695 -31.981 -56.916 1.00 85.94 181 MET A O 1
ATOM 1351 N N . ARG A 1 182 ? -0.780 -29.861 -56.166 1.00 81.81 182 ARG A N 1
ATOM 1352 C CA . ARG A 1 182 ? -2.244 -29.829 -55.987 1.00 81.81 182 ARG A CA 1
ATOM 1353 C C . ARG A 1 182 ? -2.993 -29.886 -57.314 1.00 81.81 182 ARG A C 1
ATOM 1355 O O . ARG A 1 182 ? -4.048 -30.498 -57.386 1.00 81.81 182 ARG A O 1
ATOM 1362 N N . ASN A 1 183 ? -2.447 -29.293 -58.371 1.00 83.31 183 ASN A N 1
ATOM 1363 C CA . ASN A 1 183 ? -3.042 -29.360 -59.705 1.00 83.31 183 ASN A CA 1
ATOM 1364 C C . ASN A 1 183 ? -2.658 -30.641 -60.477 1.00 83.31 183 ASN A C 1
ATOM 1366 O O . ASN A 1 183 ? -3.072 -30.807 -61.625 1.00 83.31 183 ASN A O 1
ATOM 1370 N N . SER A 1 184 ? -1.867 -31.539 -59.876 1.00 90.69 184 SER A N 1
ATOM 1371 C CA . SER A 1 184 ? -1.367 -32.737 -60.552 1.00 90.69 184 SER A CA 1
ATOM 1372 C C . SER A 1 184 ? -2.473 -33.772 -60.814 1.00 90.69 184 SER A C 1
ATOM 1374 O O . SER A 1 184 ? -3.412 -33.885 -60.019 1.00 90.69 184 SER A O 1
ATOM 1376 N N . PRO A 1 185 ? -2.348 -34.589 -61.879 1.00 84.06 185 PRO A N 1
ATOM 1377 C CA . PRO A 1 185 ? -3.330 -35.627 -62.198 1.00 84.06 185 PRO A CA 1
ATOM 1378 C C . PRO A 1 185 ? -3.539 -36.619 -61.050 1.00 84.06 185 PRO A C 1
ATOM 1380 O O . PRO A 1 185 ? -4.661 -37.048 -60.799 1.00 84.06 185 PRO A O 1
ATOM 1383 N N . THR A 1 186 ? -2.470 -36.950 -60.321 1.00 83.38 186 THR A N 1
ATOM 1384 C CA . THR A 1 186 ? -2.508 -37.884 -59.190 1.00 83.38 186 THR A CA 1
ATOM 1385 C C . THR A 1 186 ? -3.270 -37.309 -57.998 1.00 83.38 186 THR A C 1
ATOM 1387 O O . THR A 1 186 ? -4.087 -38.014 -57.410 1.00 83.38 186 THR A O 1
ATOM 1390 N N . PHE A 1 187 ? -3.043 -36.034 -57.648 1.00 84.75 187 PHE A N 1
ATOM 1391 C CA . PHE A 1 187 ? -3.758 -35.391 -56.540 1.00 84.75 187 PHE A CA 1
ATOM 1392 C C . PHE A 1 187 ? -5.226 -35.142 -56.885 1.00 84.75 187 PHE A C 1
ATOM 1394 O O . PHE A 1 187 ? -6.084 -35.429 -56.060 1.00 84.75 187 PHE A O 1
ATOM 1401 N N . LYS A 1 188 ? -5.533 -34.716 -58.116 1.00 86.12 188 LYS A N 1
ATOM 1402 C CA . LYS A 1 188 ? -6.922 -34.587 -58.581 1.00 86.12 188 LYS A CA 1
ATOM 1403 C C . LYS A 1 188 ? -7.653 -35.922 -58.619 1.00 86.12 188 LYS A C 1
ATOM 1405 O O . LYS A 1 188 ? -8.757 -36.011 -58.115 1.00 86.12 188 LYS A O 1
ATOM 1410 N N . SER A 1 189 ? -7.013 -36.986 -59.110 1.00 83.12 189 SER A N 1
ATOM 1411 C CA . SER A 1 189 ? -7.617 -38.328 -59.097 1.00 83.12 189 SER A CA 1
ATOM 1412 C C . SER A 1 189 ? -7.897 -38.815 -57.673 1.00 83.12 189 SER A C 1
ATOM 1414 O O . SER A 1 189 ? -8.881 -39.511 -57.434 1.00 83.12 189 SER A O 1
ATOM 1416 N N . PHE A 1 190 ? -7.037 -38.456 -56.715 1.00 81.06 190 PHE A N 1
ATOM 1417 C CA . PHE A 1 190 ? -7.285 -38.715 -55.301 1.00 81.06 190 PHE A CA 1
ATOM 1418 C C . PHE A 1 190 ? -8.437 -37.856 -54.757 1.00 81.06 190 PHE A C 1
ATOM 1420 O O . PHE A 1 190 ? -9.328 -38.393 -54.104 1.00 81.06 190 PHE A O 1
ATOM 1427 N N . GLU A 1 191 ? -8.451 -36.555 -55.050 1.00 81.56 191 GLU A N 1
ATOM 1428 C CA . GLU A 1 191 ? -9.520 -35.627 -54.671 1.00 81.56 191 GLU A CA 1
ATOM 1429 C C . GLU A 1 191 ? -10.879 -36.062 -55.229 1.00 81.56 191 GLU A C 1
ATOM 1431 O O . GLU A 1 191 ? -11.827 -36.144 -54.460 1.00 81.56 191 GLU A O 1
ATOM 1436 N N . ASP A 1 192 ? -10.970 -36.449 -56.501 1.00 81.75 192 ASP A N 1
ATOM 1437 C CA . ASP A 1 192 ? -12.193 -36.949 -57.140 1.00 81.75 192 ASP A CA 1
ATOM 1438 C C . ASP A 1 192 ? -12.664 -38.256 -56.491 1.00 81.75 192 ASP A C 1
ATOM 1440 O O . ASP A 1 192 ? -13.845 -38.434 -56.187 1.00 81.75 192 ASP A O 1
ATOM 1444 N N . LYS A 1 193 ? -11.732 -39.175 -56.204 1.00 79.19 193 LYS A N 1
ATOM 1445 C CA . LYS A 1 193 ? -12.048 -40.465 -55.578 1.00 79.19 193 LYS A CA 1
ATOM 1446 C C . LYS A 1 193 ? -12.503 -40.320 -54.130 1.00 79.19 193 LYS A C 1
ATOM 1448 O O . LYS A 1 193 ? -13.284 -41.149 -53.679 1.00 79.19 193 LYS A O 1
ATOM 1453 N N . VAL A 1 194 ? -12.035 -39.300 -53.410 1.00 75.06 194 VAL A N 1
ATOM 1454 C CA . VAL A 1 194 ? -12.475 -38.975 -52.042 1.00 75.06 194 VAL A CA 1
ATOM 1455 C C . VAL A 1 194 ? -13.724 -38.084 -52.046 1.00 75.06 194 VAL A C 1
ATOM 1457 O O . VAL A 1 194 ? -14.591 -38.237 -51.188 1.00 75.06 194 VAL A O 1
ATOM 1460 N N . GLY A 1 195 ? -13.862 -37.193 -53.025 1.00 67.81 195 GLY A N 1
ATOM 1461 C CA . GLY A 1 195 ? -15.022 -36.330 -53.235 1.00 67.81 195 GLY A CA 1
ATOM 1462 C C . GLY A 1 195 ? -16.279 -37.126 -53.573 1.00 67.81 195 GLY A C 1
ATOM 1463 O O . GLY A 1 195 ? -17.333 -36.872 -52.993 1.00 67.81 195 GLY A O 1
ATOM 1464 N N . ASN A 1 196 ? -16.157 -38.178 -54.386 1.00 64.50 196 ASN A N 1
ATOM 1465 C CA . ASN A 1 196 ? -17.262 -39.096 -54.677 1.00 64.50 196 ASN A CA 1
ATOM 1466 C C . ASN A 1 196 ? -17.740 -39.914 -53.462 1.00 64.50 196 ASN A C 1
ATOM 1468 O O . ASN A 1 196 ? -18.824 -40.482 -53.520 1.00 64.50 196 ASN A O 1
ATOM 1472 N N . ILE A 1 197 ? -16.984 -39.963 -52.357 1.00 62.47 197 ILE A N 1
ATOM 1473 C CA . ILE A 1 197 ? -17.420 -40.614 -51.104 1.00 62.47 197 ILE A CA 1
ATOM 1474 C C . ILE A 1 197 ? -18.378 -39.696 -50.320 1.00 62.47 197 ILE A C 1
ATOM 1476 O O . ILE A 1 197 ? -19.085 -40.155 -49.431 1.00 62.47 197 ILE A O 1
ATOM 1480 N N . LYS A 1 198 ? -18.441 -38.397 -50.650 1.00 55.91 198 LYS A N 1
ATOM 1481 C CA . LYS A 1 198 ? -19.303 -37.411 -49.975 1.00 55.91 198 LYS A CA 1
ATOM 1482 C C . LYS A 1 198 ? -20.646 -37.140 -50.674 1.00 55.91 198 LYS A C 1
ATOM 1484 O O . LYS A 1 198 ? -21.386 -36.290 -50.192 1.00 55.91 198 LYS A O 1
ATOM 1489 N N . LEU A 1 199 ? -20.971 -37.833 -51.770 1.00 54.31 199 LEU A N 1
ATOM 1490 C CA . LEU A 1 199 ? -22.215 -37.641 -52.542 1.00 54.31 199 LEU A CA 1
ATOM 1491 C C . LEU A 1 199 ? -22.974 -38.950 -52.859 1.00 54.31 199 LEU A C 1
ATOM 1493 O O . LEU A 1 199 ? -23.784 -38.975 -53.783 1.00 54.31 199 LEU A O 1
ATOM 1497 N N . GLY A 1 200 ? -22.733 -40.018 -52.094 1.00 44.12 200 GLY A N 1
ATOM 1498 C CA . GLY A 1 200 ? -23.523 -41.258 -52.118 1.00 44.12 200 GLY A CA 1
ATOM 1499 C C . GLY A 1 200 ? -24.394 -41.398 -50.881 1.00 44.12 200 GLY A C 1
ATOM 1500 O O . GLY A 1 200 ? -23.885 -41.060 -49.789 1.00 44.12 200 GLY A O 1
#

Radius of gyration: 51.74 Å; chains: 1; bounding box: 67×67×138 Å

Organism: Salvelinus namaycush (NCBI:txid8040)

Foldseek 3Di:
DDDDDDDDDDDDDDDDDDDDDDDDDDDDDDDDDDDDDPDPDPDDDPPDDPVNVVVVVVVVVVVVVVVVVVVVVVVVVVVVVQVVCVVVQVHPVSVVVVVVVVVVVCCVPPPVNVVVVVVVVVVVCCVCPPPVNVVVVVVVVCVCVDPVNVVVVVVVVVVVVVVVVVVVVVVVVVVVVVVCVCVDPVNVVVVVVVVVVVVD

Sequence (200 aa):
MDPVGQDINLNSPNKGLGPAGGVDSLTGVSMEGGAMGVAAVNTLPPGLTEEEAEELYSELTKVEEEINTLRQVLLAKEKHSADLKRKLGLSPLNELKQNITKGWQDVQTSNAYVRTTEKLGEWNEKVTGSELYLTASATLDDIAQSEAYKKTSETLSVAGQKTTAALSTMGTALSRKLGDMRNSPTFKSFEDKVGNIKLG

InterPro domains:
  IPR007327 Tumour protein D52 [PF04201] (48-128)
  IPR007327 Tumour protein D52 [PF04201] (135-191)
  IPR007327 Tumour protein D52 [PTHR19307] (7-198)

Secondary structure (DSSP, 8-state):
---------------------------------------------TT--HHHHHHHHHHHHHHHHHHHHHHHHHHHHHHHHHHHHHHTT--HHHHHHHHHHHHHHHHHH-HHHHHHHHHHHHHHHHHHTSHHHHHHHHHHHHHHHSHHHHHHHHHHHHHHHHHHHHHHHHHHHHHHHHHHHHTSHHHHHHHHHHHGGG--

pLDDT: mean 74.91, std 18.51, range [35.56, 98.56]